Protein AF-A0A1B6H5W8-F1 (afdb_monomer_lite)

Radius of gyration: 34.25 Å; chains: 1; bounding box: 80×80×90 Å

Foldseek 3Di:
DPPVVVQPDPQADHDDPVPDDPVPDDCPPSNNVRPDDPDDDDDDDDQPPCRQVVCCVVVVDRQDDDPVCVVVVGRDDDDPDDDDDDDDDDDDDDDDDDDDDDDDDDDDDDDDDDDDDDDDDDDPDQFDFDAFDDWDADPNFIWTFTDTPPDDSVPTDTHGCVSCLVPVVRVLVVLLVVFDPVLFDPVLLVVLVVVLPDDDPCLLVVLQVVQADPVFGDQDAAPVVVLSSSSR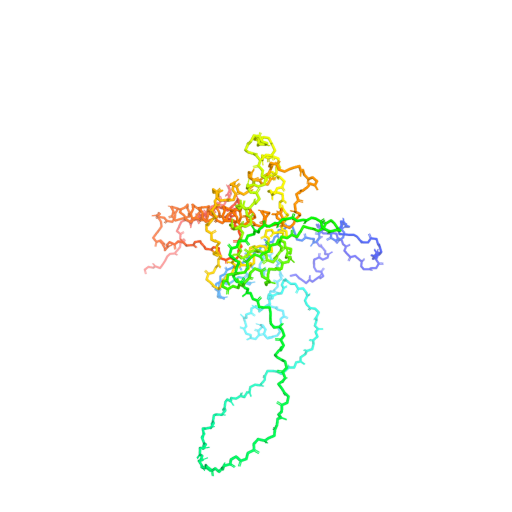SQSSDDPSPGRVVSSVSSSSSVSSNVSVVLQVVQVVQQVVVQVQLQVQCVVPPDDGDHGDDRDDSDHDDPDDDDHPDDDDDPPDDDDPDDPDDDD

Secondary structure (DSSP, 8-state):
--TTGGGG-TTS----TTT--GGG--TTSHHHHTTS-SS-----S-TTS-HHHHHHHHHS--S--SHHHHHHT-------S-PPP--------------------------------PPP--------EEEEEEEEEETTEEEEEEEETTS-GGG-EEEEGGGGGGGHHHHHHHHHHTS-GGG--HHHHHHHHHHHT---HHHHHHHHHTTEETTEE-PPPP-HHHHHHHHHHHHTS-GGGS-HHHHHHHHHHHHHHHHHHHHHHHHHHHHHHHHHHHHHHTTSSPPPP-----SSS--S-TT----SS----TT----SS-SS---

Organism: NCBI:txid320908

Structure (mmCIF, N/CA/C/O backbone):
data_AF-A0A1B6H5W8-F1
#
_entry.id   AF-A0A1B6H5W8-F1
#
loop_
_atom_site.group_PDB
_atom_site.id
_atom_site.type_symbol
_atom_site.label_atom_id
_atom_site.label_alt_id
_atom_site.label_comp_id
_atom_site.label_asym_id
_atom_site.label_entity_id
_atom_site.label_seq_id
_atom_site.pdbx_PDB_ins_code
_atom_site.Cartn_x
_atom_site.Cartn_y
_atom_site.Cartn_z
_atom_site.occupancy
_atom_site.B_iso_or_equiv
_atom_site.auth_seq_id
_atom_site.auth_comp_id
_atom_site.auth_asym_id
_atom_site.auth_atom_id
_atom_site.pdbx_PDB_model_num
ATOM 1 N N . MET A 1 1 ? -48.077 4.871 20.003 1.00 41.00 1 MET A N 1
ATOM 2 C CA . MET A 1 1 ? -48.900 5.827 19.243 1.00 41.00 1 MET A CA 1
ATOM 3 C C . MET A 1 1 ? -49.283 5.211 17.916 1.00 41.00 1 MET A C 1
ATOM 5 O O . MET A 1 1 ? -48.420 4.665 17.233 1.00 41.00 1 MET A O 1
ATOM 9 N N . THR A 1 2 ? -50.568 5.215 17.579 1.00 35.38 2 THR A N 1
ATOM 10 C CA . THR A 1 2 ? -51.014 4.790 16.241 1.00 35.38 2 THR A CA 1
ATOM 11 C C . THR A 1 2 ? -50.547 5.812 15.195 1.00 35.38 2 THR A C 1
ATOM 13 O O . THR A 1 2 ? -50.247 6.957 15.531 1.00 35.38 2 THR A O 1
ATOM 16 N N . SER A 1 3 ? -50.473 5.431 13.916 1.00 42.72 3 SER A N 1
ATOM 17 C CA . SER A 1 3 ? -50.110 6.349 12.818 1.00 42.72 3 SER A CA 1
ATOM 18 C C . SER A 1 3 ? -50.999 7.602 12.746 1.00 42.72 3 SER A C 1
ATOM 20 O O . SER A 1 3 ? -50.568 8.624 12.220 1.00 42.72 3 SER A O 1
ATOM 22 N N . LEU A 1 4 ? -52.206 7.541 13.316 1.00 45.25 4 LEU A N 1
ATOM 23 C CA . LEU A 1 4 ? -53.150 8.654 13.420 1.00 45.25 4 LEU A CA 1
ATOM 24 C C . LEU A 1 4 ? -52.756 9.687 14.491 1.00 45.25 4 LEU A C 1
ATOM 26 O O . LEU A 1 4 ? -52.976 10.876 14.287 1.00 45.25 4 LEU A O 1
ATOM 30 N N . GLU A 1 5 ? -52.125 9.277 15.595 1.00 48.47 5 GLU A N 1
ATOM 31 C CA . GLU A 1 5 ? -51.724 10.192 16.680 1.00 48.47 5 GLU A CA 1
ATOM 32 C C . GLU A 1 5 ? -50.475 11.014 16.324 1.00 48.47 5 GLU A C 1
ATOM 34 O O . GLU A 1 5 ? -50.364 12.174 16.712 1.00 48.47 5 GLU A O 1
ATOM 39 N N . LEU A 1 6 ? -49.573 10.459 15.505 1.00 51.50 6 LEU A N 1
ATOM 40 C CA . LEU A 1 6 ? -48.385 11.164 14.998 1.00 51.50 6 LEU A CA 1
ATOM 41 C C . LEU A 1 6 ? -48.722 12.291 14.005 1.00 51.50 6 LEU A C 1
ATOM 43 O O . LEU A 1 6 ? -47.889 13.157 13.760 1.00 51.50 6 LEU A O 1
ATOM 47 N N . ASN A 1 7 ? -49.922 12.293 13.418 1.00 48.78 7 ASN A N 1
ATOM 48 C CA . ASN A 1 7 ? -50.371 13.356 12.512 1.00 48.78 7 ASN A CA 1
ATOM 49 C C . ASN A 1 7 ? -50.960 14.576 13.234 1.00 48.78 7 ASN A C 1
ATOM 51 O O . ASN A 1 7 ? -51.224 15.580 12.578 1.00 48.78 7 ASN A O 1
ATOM 55 N N . ASN A 1 8 ? -51.136 14.503 14.557 1.00 52.00 8 ASN A N 1
ATOM 56 C CA . ASN A 1 8 ? -51.676 15.585 15.383 1.00 52.00 8 ASN A CA 1
ATOM 57 C C . ASN A 1 8 ? -50.637 16.210 16.333 1.00 52.00 8 ASN A C 1
ATOM 59 O O . ASN A 1 8 ? -51.000 17.021 17.183 1.00 52.00 8 ASN A O 1
ATOM 63 N N . SER A 1 9 ? -49.349 15.870 16.210 1.00 57.19 9 SER A N 1
ATOM 64 C CA . SER A 1 9 ? -48.294 16.551 16.968 1.00 57.19 9 SER A CA 1
ATOM 65 C C . SER A 1 9 ? -48.030 17.940 16.379 1.00 57.19 9 SER A C 1
ATOM 67 O O . SER A 1 9 ? -47.707 18.050 15.198 1.00 57.19 9 SER A O 1
ATOM 69 N N . SER A 1 10 ? -48.094 18.988 17.203 1.00 58.84 10 SER A N 1
ATOM 70 C CA . SER A 1 10 ? -47.895 20.394 16.807 1.00 58.84 10 SER A CA 1
ATOM 71 C C . SER A 1 10 ? -46.496 20.731 16.263 1.00 58.84 10 SER A C 1
ATOM 73 O O . SER A 1 10 ? -46.279 21.845 15.796 1.00 58.84 10 SER A O 1
ATOM 75 N N . THR A 1 11 ? -45.549 19.792 16.321 1.00 68.44 11 THR A N 1
ATOM 76 C CA . THR A 1 11 ? -44.140 19.972 15.941 1.00 68.44 11 THR A CA 1
ATOM 77 C C . THR A 1 11 ? -43.767 19.372 14.582 1.00 68.44 11 THR A C 1
ATOM 79 O O . THR A 1 11 ? -42.681 19.659 14.084 1.00 68.44 11 THR A O 1
ATOM 82 N N . LEU A 1 12 ? -44.632 18.554 13.967 1.00 73.25 12 LEU A N 1
ATOM 83 C CA . LEU A 1 12 ? -44.372 17.904 12.675 1.00 73.25 12 LEU A CA 1
ATOM 84 C C . LEU A 1 12 ? -45.241 18.508 11.569 1.00 73.25 12 LEU A C 1
ATOM 86 O O . LEU A 1 12 ? -46.409 18.823 11.792 1.00 73.25 12 LEU A O 1
ATOM 90 N N . SER A 1 13 ? -44.695 18.616 10.353 1.00 76.44 13 SER A N 1
ATOM 91 C CA . SER A 1 13 ? -45.482 19.050 9.195 1.00 76.44 13 SER A CA 1
ATOM 92 C C . SER A 1 13 ? -46.578 18.023 8.879 1.00 76.44 13 SER A C 1
ATOM 94 O O . SER A 1 13 ? -46.351 16.803 8.903 1.00 76.44 13 SER A O 1
ATOM 96 N N . LYS A 1 14 ? -47.790 18.516 8.603 1.00 74.25 14 LYS A N 1
ATOM 97 C CA . LYS A 1 14 ? -48.954 17.679 8.306 1.00 74.25 14 LYS A CA 1
ATOM 98 C C . LYS A 1 14 ? -48.824 17.121 6.890 1.00 74.25 14 LYS A C 1
ATOM 100 O O . LYS A 1 14 ? -48.798 17.871 5.922 1.00 74.25 14 LYS A O 1
ATOM 105 N N . GLN A 1 15 ? -48.777 15.799 6.771 1.00 72.00 15 GLN A N 1
ATOM 106 C CA . GLN A 1 15 ? -48.811 15.125 5.476 1.00 72.00 15 GLN A CA 1
ATOM 107 C C . GLN A 1 15 ? -50.270 14.882 5.087 1.00 72.00 15 GLN A C 1
ATOM 109 O O . GLN A 1 15 ? -50.917 13.987 5.633 1.00 72.00 15 GLN A O 1
ATOM 114 N N . ASP A 1 16 ? -50.792 15.696 4.173 1.00 78.94 16 ASP A N 1
ATOM 115 C CA . ASP A 1 16 ? -52.119 15.505 3.592 1.00 78.94 16 ASP A CA 1
ATOM 116 C C . ASP A 1 16 ? -51.987 14.939 2.174 1.00 78.94 16 ASP A C 1
ATOM 118 O O . ASP A 1 16 ? -51.465 15.590 1.269 1.00 78.94 16 ASP A O 1
ATOM 122 N N . LEU A 1 17 ? -52.439 13.697 1.990 1.00 73.75 17 LEU A N 1
ATOM 123 C CA . LEU A 1 17 ? -52.368 12.988 0.711 1.00 73.75 17 LEU A CA 1
ATOM 124 C C . LEU A 1 17 ? -53.246 13.638 -0.368 1.00 73.75 17 LEU A C 1
ATOM 126 O O . LEU A 1 17 ? -52.996 13.418 -1.549 1.00 73.75 17 LEU A O 1
ATOM 130 N N . ALA A 1 18 ? -54.250 14.434 0.014 1.00 79.88 18 ALA A N 1
ATOM 131 C CA . ALA A 1 18 ? -55.128 15.109 -0.938 1.00 79.88 18 ALA A CA 1
ATOM 132 C C . ALA A 1 18 ? -54.466 16.329 -1.605 1.00 79.88 18 ALA A C 1
ATOM 134 O O . ALA A 1 18 ? -54.846 16.698 -2.714 1.00 79.88 18 ALA A O 1
ATOM 135 N N . THR A 1 19 ? -53.478 16.950 -0.952 1.00 76.94 19 THR A N 1
ATOM 136 C CA . THR A 1 19 ? -52.819 18.183 -1.425 1.00 76.94 19 THR A CA 1
ATOM 137 C C . THR A 1 19 ? -51.373 17.965 -1.875 1.00 76.94 19 THR A C 1
ATOM 139 O O . THR A 1 19 ? -50.690 18.921 -2.239 1.00 76.94 19 THR A O 1
ATOM 142 N N . LEU A 1 20 ? -50.877 16.727 -1.822 1.00 77.12 20 LEU A N 1
ATOM 143 C CA . LEU A 1 20 ? -49.477 16.394 -2.067 1.00 77.12 20 LEU A CA 1
ATOM 144 C C . LEU A 1 20 ? -49.181 16.233 -3.568 1.00 77.12 20 LEU A C 1
ATOM 146 O O . LEU A 1 20 ? -49.657 15.297 -4.208 1.00 77.12 20 LEU A O 1
ATOM 150 N N . ASP A 1 21 ? -48.339 17.107 -4.124 1.00 80.19 21 ASP A N 1
ATOM 151 C CA . ASP A 1 21 ? -47.860 17.005 -5.509 1.00 80.19 21 ASP A CA 1
ATOM 152 C C . ASP A 1 21 ? -46.543 16.211 -5.576 1.00 80.19 21 ASP A C 1
ATOM 154 O O . ASP A 1 21 ? -45.462 16.722 -5.274 1.00 80.19 21 ASP A O 1
ATOM 158 N N . VAL A 1 22 ? -46.632 14.945 -5.995 1.00 80.12 22 VAL A N 1
ATOM 159 C CA . VAL A 1 22 ? -45.493 14.008 -6.081 1.00 80.12 22 VAL A CA 1
ATOM 160 C C . VAL A 1 22 ? -44.397 14.495 -7.033 1.00 80.12 22 VAL A C 1
ATOM 162 O O . VAL A 1 22 ? -43.229 14.173 -6.834 1.00 80.12 22 VAL A O 1
ATOM 165 N N . SER A 1 23 ? -44.739 15.310 -8.035 1.00 83.00 23 SER A N 1
ATOM 166 C CA . SER A 1 23 ? -43.775 15.791 -9.034 1.00 83.00 23 SER A CA 1
ATOM 167 C C . SER A 1 23 ? -42.818 16.867 -8.506 1.00 83.00 23 SER A C 1
ATOM 169 O O . SER A 1 23 ? -41.743 17.062 -9.070 1.00 83.00 23 SER A O 1
ATOM 171 N N . LYS A 1 24 ? -43.187 17.549 -7.413 1.00 79.94 24 LYS A N 1
ATOM 172 C CA . LYS A 1 24 ? -42.411 18.645 -6.802 1.00 79.94 24 LYS A CA 1
ATOM 173 C C . LYS A 1 24 ? -41.744 18.256 -5.485 1.00 79.94 24 LYS A C 1
ATOM 175 O O . LYS A 1 24 ? -41.053 19.073 -4.878 1.00 79.94 24 LYS A O 1
ATOM 180 N N . LEU A 1 25 ? -41.959 17.025 -5.031 1.00 80.25 25 LEU A N 1
ATOM 181 C CA . LEU A 1 25 ? -41.374 16.512 -3.803 1.00 80.25 25 LEU A CA 1
ATOM 182 C C . LEU A 1 25 ? -39.871 16.295 -3.977 1.00 80.25 25 LEU A C 1
ATOM 184 O O . LEU A 1 25 ? -39.419 15.574 -4.864 1.00 80.25 25 LEU A O 1
ATOM 188 N N . THR A 1 26 ? -39.095 16.897 -3.083 1.00 80.81 26 THR A N 1
ATOM 189 C CA . THR A 1 26 ? -37.651 16.681 -2.975 1.00 80.81 26 THR A CA 1
ATOM 190 C C . THR A 1 26 ? -37.316 16.257 -1.549 1.00 80.81 26 THR A C 1
ATOM 192 O O . THR A 1 26 ? -38.120 16.424 -0.633 1.00 80.81 26 THR A O 1
ATOM 195 N N . ALA A 1 27 ? -36.116 15.719 -1.328 1.00 79.38 27 ALA A N 1
ATOM 196 C CA . ALA A 1 27 ? -35.678 15.317 0.012 1.00 79.38 27 ALA A CA 1
ATOM 197 C C . ALA A 1 27 ? -35.673 16.481 1.028 1.00 79.38 27 ALA A C 1
ATOM 199 O O . ALA A 1 27 ? -35.730 16.243 2.230 1.00 79.38 27 ALA A O 1
ATOM 200 N N . LEU A 1 28 ? -35.629 17.728 0.545 1.00 80.94 28 LEU A N 1
ATOM 201 C CA . LEU A 1 28 ? -35.615 18.946 1.357 1.00 80.94 28 LEU A CA 1
ATOM 202 C C . LEU A 1 28 ? -37.012 19.537 1.599 1.00 80.94 28 LEU A C 1
ATOM 204 O O . LEU A 1 28 ? -37.134 20.531 2.311 1.00 80.94 28 LEU A O 1
ATOM 208 N N . SER A 1 29 ? -38.064 18.958 1.013 1.00 82.69 29 SER A N 1
ATOM 209 C CA . SER A 1 29 ? -39.437 19.420 1.217 1.00 82.69 29 SER A CA 1
ATOM 210 C C . SER A 1 29 ? -39.812 19.338 2.712 1.00 82.69 29 SER A C 1
ATOM 212 O O . SER A 1 29 ? -39.541 18.305 3.337 1.00 82.69 29 SER A O 1
ATOM 214 N N . PRO A 1 30 ? -40.433 20.378 3.308 1.00 80.44 30 PRO A N 1
ATOM 215 C CA . PRO A 1 30 ? -40.785 20.424 4.736 1.00 80.44 30 PRO A CA 1
ATOM 216 C C . PRO A 1 30 ? -41.581 19.206 5.229 1.00 80.44 30 PRO A C 1
ATOM 218 O O . PRO A 1 30 ? -41.402 18.730 6.353 1.00 80.44 30 PRO A O 1
ATOM 221 N N . GLU A 1 31 ? -42.443 18.665 4.373 1.00 79.56 31 GLU A N 1
ATOM 222 C CA . GLU A 1 31 ? -43.274 17.488 4.625 1.00 79.56 31 GLU A CA 1
ATOM 223 C C . GLU A 1 31 ? -42.446 16.202 4.759 1.00 79.56 31 GLU A C 1
ATOM 225 O O . GLU A 1 31 ? -42.881 15.259 5.420 1.00 79.56 31 GLU A O 1
ATOM 230 N N . VAL A 1 32 ? -41.260 16.156 4.145 1.00 78.81 32 VAL A N 1
ATOM 231 C CA . VAL A 1 32 ? -40.346 15.004 4.135 1.00 78.81 32 VAL A CA 1
ATOM 232 C C . VAL A 1 32 ? -39.282 15.157 5.220 1.00 78.81 32 VAL A C 1
ATOM 234 O O . VAL A 1 32 ? -39.114 14.264 6.051 1.00 78.81 32 VAL A O 1
ATOM 237 N N . ILE A 1 33 ? -38.603 16.307 5.257 1.00 82.06 33 ILE A N 1
ATOM 238 C CA . ILE A 1 33 ? -37.465 16.550 6.153 1.00 82.06 33 ILE A CA 1
ATOM 239 C C . ILE A 1 33 ? -37.875 16.593 7.631 1.00 82.06 33 ILE A C 1
ATOM 241 O O . ILE A 1 33 ? -37.122 16.144 8.488 1.00 82.06 33 ILE A O 1
ATOM 245 N N . SER A 1 34 ? -39.098 17.042 7.944 1.00 80.69 34 SER A N 1
ATOM 246 C CA . SER A 1 34 ? -39.595 17.098 9.330 1.00 80.69 34 SER A CA 1
ATOM 247 C C . SER A 1 34 ? -39.700 15.727 10.006 1.00 80.69 34 SER A C 1
ATOM 249 O O . SER A 1 34 ? -39.685 15.651 11.231 1.00 80.69 34 SER A O 1
ATOM 251 N N . ARG A 1 35 ? -39.787 14.637 9.232 1.00 74.44 35 ARG A N 1
ATOM 252 C CA . ARG A 1 35 ? -39.838 13.255 9.742 1.00 74.44 35 ARG A CA 1
ATOM 253 C C . ARG A 1 35 ? -38.541 12.485 9.516 1.00 74.44 35 ARG A C 1
ATOM 255 O O . ARG A 1 35 ? -38.485 11.288 9.801 1.00 74.44 35 ARG A O 1
ATOM 262 N N . GLN A 1 36 ? -37.510 13.147 9.001 1.00 79.38 36 GLN A N 1
ATOM 263 C CA . GLN A 1 36 ? -36.195 12.546 8.884 1.00 79.38 36 GLN A CA 1
ATOM 264 C C . GLN A 1 36 ? -35.613 12.355 10.287 1.00 79.38 36 GLN A C 1
ATOM 266 O O . GLN A 1 36 ? -35.525 13.295 11.074 1.00 79.38 36 GLN A O 1
ATOM 271 N N . ALA A 1 37 ? -35.210 11.126 10.606 1.00 73.44 37 ALA A N 1
ATOM 272 C CA . ALA A 1 37 ? -34.498 10.857 11.845 1.00 73.44 37 ALA A CA 1
ATOM 273 C C . ALA A 1 37 ? -33.142 11.579 11.811 1.00 73.44 37 ALA A C 1
ATOM 275 O O . ALA A 1 37 ? -32.306 11.295 10.954 1.00 73.44 37 ALA A O 1
ATOM 276 N N . THR A 1 38 ? -32.935 12.519 12.731 1.00 74.69 38 THR A N 1
ATOM 277 C CA . THR A 1 38 ? -31.666 13.247 12.892 1.00 74.69 38 THR A CA 1
ATOM 278 C C . THR A 1 38 ? -30.701 12.523 13.825 1.00 74.69 38 THR A C 1
ATOM 280 O O . THR A 1 38 ? -29.491 12.690 13.713 1.00 74.69 38 THR A O 1
ATOM 283 N N . ILE A 1 39 ? -31.230 11.696 14.729 1.00 74.56 39 ILE A N 1
ATOM 284 C CA . ILE A 1 39 ? -30.471 10.931 15.716 1.00 74.56 39 ILE A CA 1
ATOM 285 C C . ILE A 1 39 ? -30.937 9.479 15.653 1.00 74.56 39 ILE A C 1
ATOM 287 O O . ILE A 1 39 ? -32.130 9.193 15.758 1.00 74.56 39 ILE A O 1
ATOM 291 N N . ASN A 1 40 ? -29.984 8.562 15.504 1.00 78.88 40 ASN A N 1
ATOM 292 C CA . ASN A 1 40 ? -30.231 7.127 15.580 1.00 78.88 40 ASN A CA 1
ATOM 293 C C . ASN A 1 40 ? -29.800 6.620 16.956 1.00 78.88 40 ASN A C 1
ATOM 295 O O . ASN A 1 40 ? -28.656 6.817 17.356 1.00 78.88 40 ASN A O 1
ATOM 299 N N . ILE A 1 41 ? -30.704 5.943 17.663 1.00 73.00 41 ILE A N 1
ATOM 300 C CA . ILE A 1 41 ? -30.423 5.321 18.961 1.00 73.00 41 ILE A CA 1
ATOM 301 C C . ILE A 1 41 ? -30.466 3.804 18.778 1.00 73.00 41 ILE A C 1
ATOM 303 O O . ILE A 1 41 ? -31.474 3.257 18.329 1.00 73.00 41 ILE A O 1
ATOM 307 N N . GLY A 1 42 ? -29.369 3.126 19.118 1.00 79.94 42 GLY A N 1
ATOM 308 C CA . GLY A 1 42 ? -29.261 1.668 19.105 1.00 79.94 42 GLY A CA 1
ATOM 309 C C . GLY A 1 42 ? -29.205 1.102 20.522 1.00 79.94 42 GLY A C 1
ATOM 310 O O . GLY A 1 42 ? -28.559 1.670 21.394 1.00 79.94 42 GLY A O 1
ATOM 311 N N . THR A 1 43 ? -29.862 -0.035 20.755 1.00 79.19 43 THR A N 1
ATOM 312 C CA . THR A 1 43 ? -29.786 -0.775 22.027 1.00 79.19 43 THR A CA 1
ATOM 313 C C . THR A 1 43 ? -29.125 -2.132 21.800 1.00 79.19 43 THR A C 1
ATOM 315 O O . THR A 1 43 ? -29.604 -2.899 20.962 1.00 79.19 43 THR A O 1
ATOM 318 N N . ILE A 1 44 ? -28.089 -2.468 22.571 1.00 79.00 44 ILE A N 1
ATOM 319 C CA . ILE A 1 44 ? -27.386 -3.761 22.519 1.00 79.00 44 ILE A CA 1
ATOM 320 C C . ILE A 1 44 ? -27.507 -4.498 23.861 1.00 79.00 44 ILE A C 1
ATOM 322 O O . ILE A 1 44 ? -27.676 -3.870 24.900 1.00 79.00 44 ILE A O 1
ATOM 326 N N . GLY A 1 45 ? -27.502 -5.835 23.849 1.00 78.69 45 GLY A N 1
ATOM 327 C CA . GLY A 1 45 ? -27.563 -6.652 25.070 1.00 78.69 45 GLY A CA 1
ATOM 328 C C . GLY A 1 45 ? -28.346 -7.957 24.913 1.00 78.69 45 GLY A C 1
ATOM 329 O O . GLY A 1 45 ? -29.048 -8.168 23.919 1.00 78.69 45 GLY A O 1
ATOM 330 N N . HIS A 1 46 ? -28.269 -8.835 25.915 1.00 74.56 46 HIS A N 1
ATOM 331 C CA . HIS A 1 46 ? -28.917 -10.152 25.898 1.00 74.56 46 HIS A CA 1
ATOM 332 C C . HIS A 1 46 ? -30.456 -10.052 25.828 1.00 74.56 46 HIS A C 1
ATOM 334 O O . HIS A 1 46 ? -31.038 -9.019 26.170 1.00 74.56 46 HIS A O 1
ATOM 340 N N . VAL A 1 47 ? -31.136 -11.093 25.328 1.00 72.75 47 VAL A N 1
ATOM 341 C CA . VAL A 1 47 ? -32.572 -11.069 24.957 1.00 72.75 47 VAL A CA 1
ATOM 342 C C . VAL A 1 47 ? -33.472 -10.587 26.107 1.00 72.75 47 VAL A C 1
ATOM 344 O O . VAL A 1 47 ? -34.396 -9.817 25.857 1.00 72.75 47 VAL A O 1
ATOM 347 N N . ALA A 1 48 ? -33.132 -10.916 27.356 1.00 71.75 48 ALA A N 1
ATOM 348 C CA . ALA A 1 48 ? -33.903 -10.563 28.552 1.00 71.75 48 ALA A CA 1
ATOM 349 C C . ALA A 1 48 ? -33.733 -9.116 29.071 1.00 71.75 48 ALA A C 1
ATOM 351 O O . ALA A 1 48 ? -34.499 -8.691 29.927 1.00 71.75 48 ALA A O 1
ATOM 352 N N . HIS A 1 49 ? -32.787 -8.321 28.556 1.00 80.81 49 HIS A N 1
ATOM 353 C CA . HIS A 1 49 ? -32.448 -6.992 29.112 1.00 80.81 49 HIS A CA 1
ATOM 354 C C . HIS A 1 49 ? -33.457 -5.877 28.770 1.00 80.81 49 HIS A C 1
ATOM 356 O O . HIS A 1 49 ? -33.109 -4.702 28.746 1.00 80.81 49 HIS A O 1
ATOM 362 N N . GLY A 1 50 ? -34.698 -6.213 28.410 1.00 80.44 50 GLY A N 1
ATOM 363 C CA . GLY A 1 50 ? -35.759 -5.216 28.229 1.00 80.44 50 GLY A CA 1
ATOM 364 C C . GLY A 1 50 ? -35.548 -4.206 27.092 1.00 80.44 50 GLY A C 1
ATOM 365 O O . GLY A 1 50 ? -36.284 -3.229 27.018 1.00 80.44 50 GLY A O 1
ATOM 366 N N . LYS A 1 51 ? -34.597 -4.428 26.175 1.00 88.00 51 LYS A N 1
ATOM 367 C CA . LYS A 1 51 ? -34.283 -3.518 25.051 1.00 88.00 51 LYS A CA 1
ATOM 368 C C . LYS A 1 51 ? -35.528 -3.093 24.267 1.00 88.00 51 LYS A C 1
ATOM 370 O O . LYS A 1 51 ? -35.762 -1.909 24.062 1.00 88.00 51 LYS A O 1
ATOM 375 N N . SER A 1 52 ? -36.376 -4.053 23.900 1.00 81.69 52 SER A N 1
ATOM 376 C CA . SER A 1 52 ? -37.640 -3.789 23.198 1.00 81.69 52 SER A CA 1
ATOM 377 C C . SER A 1 52 ? -38.626 -2.962 24.031 1.00 81.69 52 SER A C 1
ATOM 379 O O . SER A 1 52 ? -39.386 -2.171 23.476 1.00 81.69 52 SER A O 1
ATOM 381 N N . THR A 1 53 ? -38.601 -3.109 25.357 1.00 82.25 53 THR A N 1
ATOM 382 C CA . THR A 1 53 ? -39.413 -2.322 26.294 1.00 82.25 53 THR A CA 1
ATOM 383 C C . THR A 1 53 ? -38.919 -0.882 26.367 1.00 82.25 53 THR A C 1
ATOM 385 O O . THR A 1 53 ? -39.729 0.036 26.287 1.00 82.25 53 THR A O 1
ATOM 388 N N . VAL A 1 54 ? -37.600 -0.678 26.430 1.00 83.00 54 VAL A N 1
ATOM 389 C CA . VAL A 1 54 ? -36.982 0.656 26.402 1.00 83.00 54 VAL A CA 1
ATOM 390 C C . VAL A 1 54 ? -37.278 1.353 25.075 1.00 83.00 54 VAL A C 1
ATOM 392 O O . VAL A 1 54 ? -37.752 2.485 25.068 1.00 83.00 54 VAL A O 1
ATOM 395 N N . VAL A 1 55 ? -37.119 0.656 23.945 1.00 82.38 55 VAL A N 1
ATOM 396 C CA . VAL A 1 55 ? -37.470 1.198 22.623 1.00 82.38 55 VAL A CA 1
ATOM 397 C C . VAL A 1 55 ? -38.954 1.566 22.558 1.00 82.38 55 VAL A C 1
ATOM 399 O O . VAL A 1 55 ? -39.287 2.633 22.044 1.00 82.38 55 VAL A O 1
ATOM 402 N N . LYS A 1 56 ? -39.853 0.744 23.114 1.00 82.88 56 LYS A N 1
ATOM 403 C CA . LYS A 1 56 ? -41.291 1.052 23.178 1.00 82.88 56 LYS A CA 1
ATOM 404 C C . LYS A 1 56 ? -41.593 2.261 24.067 1.00 82.88 56 LYS A C 1
ATOM 406 O O . LYS A 1 56 ? -42.460 3.048 23.703 1.00 82.88 56 LYS A O 1
ATOM 411 N N . ALA A 1 57 ? -40.895 2.423 25.189 1.00 81.00 57 ALA A N 1
ATOM 412 C CA . ALA A 1 57 ? -41.065 3.566 26.085 1.00 81.00 57 ALA A CA 1
ATOM 413 C C . ALA A 1 57 ? -40.586 4.879 25.443 1.00 81.00 57 ALA A C 1
ATOM 415 O O . ALA A 1 57 ? -41.266 5.893 25.554 1.00 81.00 57 ALA A O 1
ATOM 416 N N . VAL A 1 58 ? -39.460 4.844 24.723 1.00 79.56 58 VAL A N 1
ATOM 417 C CA . VAL A 1 58 ? -38.864 6.025 24.076 1.00 79.56 58 VAL A CA 1
ATOM 418 C C . VAL A 1 58 ? -39.596 6.403 22.786 1.00 79.56 58 VAL A C 1
ATOM 420 O O . VAL A 1 58 ? -39.906 7.568 22.566 1.00 79.56 58 VAL A O 1
ATOM 423 N N . SER A 1 59 ? -39.880 5.429 21.919 1.00 77.88 59 SER A N 1
ATOM 424 C CA . SER A 1 59 ? -40.481 5.691 20.600 1.00 77.88 59 SER A CA 1
ATOM 425 C C . SER A 1 59 ? -42.010 5.646 20.595 1.00 77.88 59 SER A C 1
ATOM 427 O O . SER A 1 59 ? -42.640 6.060 19.624 1.00 77.88 59 SER A O 1
ATOM 429 N N . GLY A 1 60 ? -42.633 5.069 21.627 1.00 78.75 60 GLY A N 1
ATOM 430 C CA . GLY A 1 60 ? -44.066 4.769 21.636 1.00 78.75 60 GLY A CA 1
ATOM 431 C C . GLY A 1 60 ? -44.487 3.685 20.631 1.00 78.75 60 GLY A C 1
ATOM 432 O O . GLY A 1 60 ? -45.690 3.448 20.465 1.00 78.75 60 GLY A O 1
ATOM 433 N N . VAL A 1 61 ? -43.536 3.035 19.949 1.00 77.31 61 VAL A N 1
ATOM 434 C CA . VAL A 1 61 ? -43.770 2.017 18.917 1.00 77.31 61 VAL A CA 1
ATOM 435 C C . VAL A 1 61 ? -43.343 0.647 19.438 1.00 77.31 61 VAL A C 1
ATOM 437 O O . VAL A 1 61 ? -42.229 0.455 19.917 1.00 77.31 61 VAL A O 1
ATOM 440 N N . GLN A 1 62 ? -44.234 -0.339 19.330 1.00 78.56 62 GLN A N 1
ATOM 441 C CA . GLN A 1 62 ? -43.911 -1.719 19.683 1.00 78.56 62 GLN A CA 1
ATOM 442 C C . GLN A 1 62 ? -43.027 -2.353 18.601 1.00 78.56 62 GLN A C 1
ATOM 444 O O . GLN A 1 62 ? -43.346 -2.298 17.413 1.00 78.56 62 GLN A O 1
ATOM 449 N N . THR A 1 63 ? -41.910 -2.954 19.015 1.00 76.00 63 THR A N 1
ATOM 450 C CA . THR A 1 63 ? -40.913 -3.534 18.099 1.00 76.00 63 THR A CA 1
ATOM 451 C C . THR A 1 63 ? -41.356 -4.860 17.478 1.00 76.00 63 THR A C 1
ATOM 453 O O . THR A 1 63 ? -40.912 -5.198 16.386 1.00 76.00 63 THR A O 1
ATOM 456 N N . VAL A 1 64 ? -42.252 -5.596 18.144 1.00 78.25 64 VAL A N 1
ATOM 457 C CA . VAL A 1 64 ? -42.858 -6.842 17.647 1.00 78.25 64 VAL A CA 1
ATOM 458 C C . VAL A 1 64 ? -43.910 -6.507 16.590 1.00 78.25 64 VAL A C 1
ATOM 460 O O . VAL A 1 64 ? -44.904 -5.853 16.908 1.00 78.25 64 VAL A O 1
ATOM 463 N N . ARG A 1 65 ? -43.701 -6.951 15.345 1.00 74.38 65 ARG A N 1
ATOM 464 C CA . ARG A 1 65 ? -44.614 -6.673 14.218 1.00 74.38 65 ARG A CA 1
ATOM 465 C C . ARG A 1 65 ? -45.275 -7.919 13.641 1.00 74.38 65 ARG A C 1
ATOM 467 O O . ARG A 1 65 ? -46.342 -7.804 13.044 1.00 74.38 65 ARG A O 1
ATOM 474 N N . PHE A 1 66 ? -44.668 -9.095 13.794 1.00 75.19 66 PHE A N 1
ATOM 475 C CA . PHE A 1 66 ? -45.165 -10.332 13.184 1.00 75.19 66 PHE A CA 1
ATOM 476 C C . PHE A 1 66 ? -45.766 -11.289 14.219 1.00 75.19 66 PHE A C 1
ATOM 478 O O . PHE A 1 66 ? -45.290 -11.382 15.347 1.00 75.19 66 PHE A O 1
ATOM 485 N N . LYS A 1 67 ? -46.777 -12.070 13.814 1.00 73.81 67 LYS A N 1
ATOM 486 C CA . LYS A 1 67 ? -47.419 -13.080 14.676 1.00 73.81 67 LYS A CA 1
ATOM 487 C C . LYS A 1 67 ? -46.404 -14.076 15.258 1.00 73.81 67 LYS A C 1
ATOM 489 O O . LYS A 1 67 ? -46.424 -14.346 16.450 1.00 73.81 67 LYS A O 1
ATOM 494 N N . ASN A 1 68 ? -45.448 -14.519 14.441 1.00 70.75 68 ASN A N 1
ATOM 495 C CA . ASN A 1 68 ? -44.381 -15.431 14.864 1.00 70.75 68 ASN A CA 1
ATOM 496 C C . ASN A 1 68 ? -43.415 -14.798 15.887 1.00 70.75 68 ASN A C 1
ATOM 498 O O . ASN A 1 68 ? -42.830 -15.514 16.692 1.00 70.75 68 ASN A O 1
ATOM 502 N N . GLU A 1 69 ? -43.218 -13.476 15.850 1.00 75.50 69 GLU A N 1
ATOM 503 C CA . GLU A 1 69 ? -42.420 -12.744 16.847 1.00 75.50 69 GLU A CA 1
ATOM 504 C C . GLU A 1 69 ? -43.183 -12.619 18.170 1.00 75.50 69 GLU A C 1
ATOM 506 O O . GLU A 1 69 ? -42.588 -12.754 19.238 1.00 75.50 69 GLU A O 1
ATOM 511 N N . LEU A 1 70 ? -44.504 -12.417 18.093 1.00 74.75 70 LEU A N 1
ATOM 512 C CA . LEU A 1 70 ? -45.393 -12.359 19.253 1.00 74.75 70 LEU A CA 1
ATOM 513 C C . LEU A 1 70 ? -45.468 -13.712 19.971 1.00 74.75 70 LEU A C 1
ATOM 515 O O . LEU A 1 70 ? -45.330 -13.766 21.185 1.00 74.75 70 LEU A O 1
ATOM 519 N N . GLU A 1 71 ? -45.620 -14.808 19.226 1.00 74.50 71 GLU A N 1
ATOM 520 C CA . GLU A 1 71 ? -45.665 -16.165 19.789 1.00 74.50 71 GLU A CA 1
ATOM 521 C C . GLU A 1 71 ? -44.325 -16.594 20.407 1.00 74.50 71 GLU A C 1
ATOM 523 O O . GLU A 1 71 ? -44.298 -17.373 21.356 1.00 74.50 71 GLU A O 1
ATOM 528 N N . ARG A 1 72 ? -43.204 -16.077 19.890 1.00 72.94 72 ARG A N 1
ATOM 529 C CA . ARG A 1 72 ? -41.854 -16.401 20.376 1.00 72.94 72 ARG A CA 1
ATOM 530 C C . ARG A 1 72 ? -41.297 -15.384 21.375 1.00 72.94 72 ARG A C 1
ATOM 532 O O . ARG A 1 72 ? -40.188 -15.587 21.856 1.00 72.94 72 ARG A O 1
ATOM 539 N N . ASN A 1 73 ? -42.028 -14.305 21.674 1.00 69.81 73 ASN A N 1
ATOM 540 C CA . ASN A 1 73 ? -41.598 -13.193 22.535 1.00 69.81 73 ASN A CA 1
ATOM 541 C C . ASN A 1 73 ? -40.187 -12.655 22.219 1.00 69.81 73 ASN A C 1
ATOM 543 O O . ASN A 1 73 ? -39.447 -12.238 23.110 1.00 69.81 73 ASN A O 1
ATOM 547 N N . ILE A 1 74 ? -39.813 -12.640 20.939 1.00 74.06 74 ILE A N 1
ATOM 548 C CA . ILE A 1 74 ? -38.529 -12.110 20.465 1.00 74.06 74 ILE A CA 1
ATOM 549 C C . ILE A 1 74 ? -38.742 -11.222 19.240 1.00 74.06 74 ILE A C 1
ATOM 551 O O . ILE A 1 74 ? -39.622 -11.467 18.421 1.00 74.06 74 ILE A O 1
ATOM 555 N N . THR A 1 75 ? -37.911 -10.193 19.094 1.00 70.00 75 THR A N 1
ATOM 556 C CA . THR A 1 75 ? -37.887 -9.322 17.910 1.00 70.00 75 THR A CA 1
ATOM 557 C C . THR A 1 75 ? -36.849 -9.864 16.925 1.00 70.00 75 THR A C 1
ATOM 559 O O . THR A 1 75 ? -35.693 -10.019 17.312 1.00 70.00 75 THR A O 1
ATOM 562 N N . ILE A 1 76 ? -37.234 -10.181 15.681 1.00 69.19 76 ILE A N 1
ATOM 563 C CA . ILE A 1 76 ? -36.377 -10.963 14.764 1.00 69.19 76 ILE A CA 1
ATOM 564 C C . ILE A 1 76 ? -35.839 -10.129 13.591 1.00 69.19 76 ILE A C 1
ATOM 566 O O . ILE A 1 76 ? -34.891 -10.551 12.931 1.00 69.19 76 ILE A O 1
ATOM 570 N N . LYS A 1 77 ? -36.367 -8.930 13.312 1.00 60.25 77 LYS A N 1
ATOM 571 C CA . LYS A 1 77 ? -35.985 -8.227 12.077 1.00 60.25 77 LYS A CA 1
ATOM 572 C C . LYS A 1 77 ? -34.810 -7.254 12.192 1.00 60.25 77 LYS A C 1
ATOM 574 O O . LYS A 1 77 ? -34.946 -6.153 12.716 1.00 60.25 77 LYS A O 1
ATOM 579 N N . LEU A 1 78 ? -33.712 -7.640 11.542 1.00 53.12 78 LEU A N 1
ATOM 580 C CA . LEU A 1 78 ? -32.680 -6.760 10.997 1.00 53.12 78 LEU A CA 1
ATOM 581 C C . LEU A 1 78 ? -32.761 -6.821 9.468 1.00 53.12 78 LEU A C 1
ATOM 583 O O . LEU A 1 78 ? -32.352 -7.810 8.873 1.00 53.12 78 LEU A O 1
ATOM 587 N N . ASP A 1 79 ? -33.280 -5.765 8.843 1.00 42.69 79 ASP A N 1
ATOM 588 C CA . ASP A 1 79 ? -33.058 -5.507 7.418 1.00 42.69 79 ASP A CA 1
ATOM 589 C C . ASP A 1 79 ? -32.707 -4.028 7.246 1.00 42.69 79 ASP A C 1
ATOM 591 O O . ASP A 1 79 ? -33.567 -3.147 7.230 1.00 42.69 79 ASP A O 1
ATOM 595 N N . SER A 1 80 ? -31.408 -3.759 7.133 1.00 41.84 80 SER A N 1
ATOM 596 C CA . SER A 1 80 ? -30.842 -2.482 6.705 1.00 41.84 80 SER A CA 1
ATOM 597 C C . SER A 1 80 ? -30.336 -2.611 5.266 1.00 41.84 80 SER A C 1
ATOM 599 O O . SER A 1 80 ? -29.140 -2.490 5.007 1.00 41.84 80 SER A O 1
ATOM 601 N N . ARG A 1 81 ? -31.252 -2.921 4.333 1.00 39.00 81 ARG A N 1
ATOM 602 C CA . ARG A 1 81 ? -31.199 -2.638 2.878 1.00 39.00 81 ARG A CA 1
ATOM 603 C C . ARG A 1 81 ? -32.299 -3.424 2.154 1.00 39.00 81 ARG A C 1
ATOM 605 O O . ARG A 1 81 ? -32.351 -4.644 2.231 1.00 39.00 81 ARG A O 1
ATOM 612 N N . GLY A 1 82 ? -33.169 -2.727 1.422 1.00 39.72 82 GLY A N 1
ATOM 613 C CA . GLY A 1 82 ? -34.257 -3.345 0.664 1.00 39.72 82 GLY A CA 1
ATOM 614 C C . GLY A 1 82 ? -33.753 -4.300 -0.422 1.00 39.72 82 GLY A C 1
ATOM 615 O O . GLY A 1 82 ? -33.249 -3.859 -1.452 1.00 39.72 82 GLY A O 1
ATOM 616 N N . LYS A 1 83 ? -33.953 -5.608 -0.229 1.00 32.53 83 LYS A N 1
ATOM 617 C CA . LYS A 1 83 ? -34.037 -6.567 -1.334 1.00 32.53 83 LYS A CA 1
ATOM 618 C C . LYS A 1 83 ? -35.508 -6.782 -1.679 1.00 32.53 83 LYS A C 1
ATOM 620 O O . LYS A 1 83 ? -36.316 -7.140 -0.826 1.00 32.53 83 LYS A O 1
ATOM 625 N N . ARG A 1 84 ? -35.843 -6.526 -2.947 1.00 34.09 84 ARG A N 1
ATOM 626 C CA . ARG A 1 84 ? -37.129 -6.879 -3.562 1.00 34.09 84 ARG A CA 1
ATOM 627 C C . ARG A 1 84 ? -37.364 -8.375 -3.347 1.00 34.09 84 ARG A C 1
ATOM 629 O O . ARG A 1 84 ? -36.467 -9.174 -3.600 1.00 34.09 84 ARG A O 1
ATOM 636 N N . GLN A 1 85 ? -38.548 -8.725 -2.855 1.00 30.73 85 GLN A N 1
ATOM 637 C CA . GLN A 1 85 ? -38.986 -10.111 -2.735 1.00 30.73 85 GLN A CA 1
ATOM 638 C C . GLN A 1 85 ? -39.052 -10.749 -4.128 1.00 30.73 85 GLN A C 1
ATOM 640 O O . GLN A 1 85 ? -39.743 -10.237 -5.005 1.00 30.73 85 GLN A O 1
ATOM 645 N N . SER A 1 86 ? -38.354 -11.866 -4.303 1.00 31.20 86 SER A N 1
ATOM 646 C CA . SER A 1 86 ? -38.688 -12.889 -5.289 1.00 31.20 86 SER A CA 1
ATOM 647 C C . SER A 1 86 ? -38.565 -14.240 -4.590 1.00 31.20 86 SER A C 1
ATOM 649 O O . SER A 1 86 ? -37.465 -14.696 -4.292 1.00 31.20 86 SER A O 1
ATOM 651 N N . ASP A 1 87 ? -39.737 -14.769 -4.264 1.00 29.12 87 ASP A N 1
ATOM 652 C CA . ASP A 1 87 ? -40.157 -16.166 -4.287 1.00 29.12 87 ASP A CA 1
ATOM 653 C C . ASP A 1 87 ? -39.429 -17.235 -3.459 1.00 29.12 87 ASP A C 1
ATOM 655 O O . ASP A 1 87 ? -38.220 -17.451 -3.475 1.00 29.12 87 ASP A O 1
ATOM 659 N N . ALA A 1 88 ? -40.287 -17.952 -2.740 1.00 30.23 88 ALA A N 1
ATOM 660 C CA . ALA A 1 88 ? -40.042 -19.145 -1.967 1.00 30.23 88 ALA A CA 1
ATOM 661 C C . ALA A 1 88 ? -39.658 -20.343 -2.847 1.00 30.23 88 ALA A C 1
ATOM 663 O O . ALA A 1 88 ? -40.323 -20.587 -3.848 1.00 30.23 88 ALA A O 1
ATOM 664 N N . ALA A 1 89 ? -38.697 -21.157 -2.397 1.00 30.12 89 ALA A N 1
ATOM 665 C CA . ALA A 1 89 ? -38.787 -22.620 -2.469 1.00 30.12 89 ALA A CA 1
ATOM 666 C C . ALA A 1 89 ? -37.612 -23.317 -1.756 1.00 30.12 89 ALA A C 1
ATOM 668 O O . ALA A 1 89 ? -36.449 -23.101 -2.076 1.00 30.12 89 ALA A O 1
ATOM 669 N N . ALA A 1 90 ? -37.995 -24.227 -0.857 1.00 32.59 90 ALA A N 1
ATOM 670 C CA . ALA A 1 90 ? -37.400 -25.542 -0.612 1.00 32.59 90 ALA A CA 1
ATOM 671 C C . ALA A 1 90 ? -35.969 -25.642 -0.043 1.00 32.59 90 ALA A C 1
ATOM 673 O O . ALA A 1 90 ? -34.975 -25.734 -0.759 1.00 32.59 90 ALA A O 1
ATOM 674 N N . LEU A 1 91 ? -35.920 -25.810 1.283 1.00 30.67 91 LEU A N 1
ATOM 675 C CA . LEU A 1 91 ? -34.846 -26.483 2.008 1.00 30.67 91 LEU A CA 1
ATOM 676 C C . LEU A 1 91 ? -35.364 -27.854 2.490 1.00 30.67 91 LEU A C 1
ATOM 678 O O . LEU A 1 91 ? -36.018 -27.934 3.521 1.00 30.67 91 LEU A O 1
ATOM 682 N N . GLU A 1 92 ? -35.060 -28.923 1.758 1.00 32.12 92 GLU A N 1
ATOM 683 C CA . GLU A 1 92 ? -35.000 -30.313 2.249 1.00 32.12 92 GLU A CA 1
ATOM 684 C C . GLU A 1 92 ? -33.822 -30.952 1.486 1.00 32.12 92 GLU A C 1
ATOM 686 O O . GLU A 1 92 ? -33.777 -30.908 0.264 1.00 32.12 92 GLU A O 1
ATOM 691 N N . GLY A 1 93 ? -32.724 -31.402 2.091 1.00 28.27 93 GLY A N 1
ATOM 692 C CA . GLY A 1 93 ? -32.649 -32.390 3.156 1.00 28.27 93 GLY A CA 1
ATOM 693 C C . GLY A 1 93 ? -32.515 -33.786 2.540 1.00 28.27 93 GLY A C 1
ATOM 694 O O . GLY A 1 93 ? -33.525 -34.454 2.364 1.00 28.27 93 GLY A O 1
ATOM 695 N N . ARG A 1 94 ? -31.294 -34.257 2.220 1.00 30.62 94 ARG A N 1
ATOM 696 C CA . ARG A 1 94 ? -31.002 -35.705 2.141 1.00 30.62 94 ARG A CA 1
ATOM 697 C C . ARG A 1 94 ? -29.513 -36.053 2.192 1.00 30.62 94 ARG A C 1
ATOM 699 O O . ARG A 1 94 ? -28.659 -35.420 1.586 1.00 30.62 94 ARG A O 1
ATOM 706 N N . VAL A 1 95 ? -29.277 -37.094 2.980 1.00 28.86 95 VAL A N 1
ATOM 707 C CA . VAL A 1 95 ? -28.028 -37.631 3.517 1.00 28.86 95 VAL A CA 1
ATOM 708 C C . VAL A 1 95 ? -27.339 -38.596 2.540 1.00 28.86 95 VAL A C 1
ATOM 710 O O . VAL A 1 95 ? -27.985 -39.253 1.727 1.00 28.86 95 VAL A O 1
ATOM 713 N N . MET A 1 96 ? -26.014 -38.680 2.695 1.00 27.50 96 MET A N 1
ATOM 714 C CA . MET A 1 96 ? -25.047 -39.638 2.143 1.00 27.50 96 MET A CA 1
ATOM 715 C C . MET A 1 96 ? -25.542 -41.083 1.947 1.00 27.50 96 MET A C 1
ATOM 717 O O . MET A 1 96 ? -26.187 -41.654 2.824 1.00 27.50 96 MET A O 1
ATOM 721 N N . LYS A 1 97 ? -25.019 -41.747 0.903 1.00 26.02 97 LYS A N 1
ATOM 722 C CA . LYS A 1 97 ? -24.603 -43.157 0.990 1.00 26.02 97 LYS A CA 1
ATOM 723 C C . LYS A 1 97 ? -23.369 -43.437 0.131 1.00 26.02 97 LYS A C 1
ATOM 725 O O . LYS A 1 97 ? -23.340 -43.194 -1.070 1.00 26.02 97 LYS A O 1
ATOM 730 N N . SER A 1 98 ? -22.356 -43.956 0.808 1.00 25.23 98 SER A N 1
ATOM 731 C CA . SER A 1 98 ? -21.134 -44.555 0.294 1.00 25.23 98 SER A CA 1
ATOM 732 C C . SER A 1 98 ? -21.372 -46.027 -0.054 1.00 25.23 98 SER A C 1
ATOM 734 O O . SER A 1 98 ? -22.059 -46.725 0.685 1.00 25.23 98 SER A O 1
ATOM 736 N N . THR A 1 99 ? -20.729 -46.536 -1.110 1.00 27.91 99 THR A N 1
ATOM 737 C CA . THR A 1 99 ? -20.371 -47.963 -1.204 1.00 27.91 99 THR A CA 1
ATOM 738 C C . THR A 1 99 ? -19.123 -48.165 -2.057 1.00 27.91 99 THR A C 1
ATOM 740 O O . THR A 1 99 ? -18.978 -47.624 -3.149 1.00 27.91 99 THR A O 1
ATOM 743 N N . LYS A 1 100 ? -18.210 -48.954 -1.490 1.00 25.30 100 LYS A N 1
ATOM 744 C CA . LYS A 1 100 ? -16.883 -49.355 -1.965 1.00 25.30 100 LYS A CA 1
ATOM 745 C C . LYS A 1 100 ? -16.965 -50.545 -2.941 1.00 25.30 100 LYS A C 1
ATOM 747 O O . LYS A 1 100 ? -17.714 -51.477 -2.685 1.00 25.30 100 LYS A O 1
ATOM 752 N N . ARG A 1 101 ? -15.993 -50.572 -3.868 1.00 24.41 101 ARG A N 1
ATOM 753 C CA . ARG A 1 101 ? -15.212 -51.728 -4.386 1.00 24.41 101 ARG A CA 1
ATOM 754 C C . ARG A 1 101 ? -15.897 -52.805 -5.248 1.00 24.41 101 ARG A C 1
ATOM 756 O O . ARG A 1 101 ? -16.678 -53.595 -4.737 1.00 24.41 101 ARG A O 1
ATOM 763 N N . LYS A 1 102 ? -15.302 -53.056 -6.430 1.00 25.84 102 LYS A N 1
ATOM 764 C CA . LYS A 1 102 ? -14.639 -54.347 -6.729 1.00 25.84 102 LYS A CA 1
ATOM 765 C C . LYS A 1 102 ? -13.644 -54.241 -7.896 1.00 25.84 102 LYS A C 1
ATOM 767 O O . LYS A 1 102 ? -13.955 -53.665 -8.928 1.00 25.84 102 LYS A O 1
ATOM 772 N N . ALA A 1 103 ? -12.460 -54.815 -7.697 1.00 27.41 103 ALA A N 1
ATOM 773 C CA . ALA A 1 103 ? -11.412 -55.029 -8.694 1.00 27.41 103 ALA A CA 1
ATOM 774 C C . ALA A 1 103 ? -11.551 -56.421 -9.339 1.00 27.41 103 ALA A C 1
ATOM 776 O O . ALA A 1 103 ? -12.015 -57.346 -8.665 1.00 27.41 103 ALA A O 1
ATOM 777 N N . ARG A 1 104 ? -11.085 -56.584 -10.587 1.00 26.12 104 ARG A N 1
ATOM 778 C CA . ARG A 1 104 ? -10.571 -57.852 -11.141 1.00 26.12 104 ARG A CA 1
ATOM 779 C C . ARG A 1 104 ? -9.715 -57.612 -12.399 1.00 26.12 104 ARG A C 1
ATOM 781 O O . ARG A 1 104 ? -10.045 -56.766 -13.220 1.00 26.12 104 ARG A O 1
ATOM 788 N N . SER A 1 105 ? -8.612 -58.354 -12.454 1.00 24.67 105 SER A N 1
ATOM 789 C CA . SER A 1 105 ? -7.577 -58.528 -13.491 1.00 24.67 105 SER A CA 1
ATOM 790 C C . SER A 1 105 ? -8.091 -59.389 -14.681 1.00 24.67 105 SER A C 1
ATOM 792 O O . SER A 1 105 ? -9.239 -59.817 -14.612 1.00 24.67 105 SER A O 1
ATOM 794 N N . CYS A 1 106 ? -7.421 -59.708 -15.805 1.00 22.91 106 CYS A N 1
ATOM 795 C CA . CYS A 1 106 ? -6.017 -59.820 -16.253 1.00 22.91 106 CYS A CA 1
ATOM 796 C C . CYS A 1 106 ? -5.919 -59.668 -17.804 1.00 22.91 106 CYS A C 1
ATOM 798 O O . CYS A 1 106 ? -6.884 -59.949 -18.505 1.00 22.91 106 CYS A O 1
ATOM 800 N N . GLU A 1 107 ? -4.725 -59.267 -18.267 1.00 22.06 107 GLU A N 1
ATOM 801 C CA . GLU A 1 107 ? -3.928 -59.593 -19.483 1.00 22.06 107 GLU A CA 1
ATOM 802 C C . GLU A 1 107 ? -4.537 -59.961 -20.862 1.00 22.06 107 GLU A C 1
ATOM 804 O O . GLU A 1 107 ? -5.338 -60.877 -21.011 1.00 22.06 107 GLU A O 1
ATOM 809 N N . GLY A 1 108 ? -3.981 -59.323 -21.908 1.00 24.88 108 GLY A N 1
ATOM 810 C CA . GLY A 1 108 ? -4.063 -59.715 -23.323 1.00 24.88 108 GLY A CA 1
ATOM 811 C C . GLY A 1 108 ? -3.420 -58.671 -24.258 1.00 24.88 108 GLY A C 1
ATOM 812 O O . GLY A 1 108 ? -3.614 -57.474 -24.088 1.00 24.88 108 GLY A O 1
ATOM 813 N N . SER A 1 109 ? -2.610 -59.127 -25.207 1.00 25.56 109 SER A N 1
ATOM 814 C CA . SER A 1 109 ? -1.539 -58.452 -25.962 1.00 25.56 109 SER A CA 1
ATOM 815 C C . SER A 1 109 ? -1.951 -57.525 -27.138 1.00 25.56 109 SER A C 1
ATOM 817 O O . SER A 1 109 ? -3.040 -57.616 -27.689 1.00 25.56 109 SER A O 1
ATOM 819 N N . ALA A 1 110 ? -1.008 -56.639 -27.508 1.00 26.80 110 ALA A N 1
ATOM 820 C CA . ALA A 1 110 ? -0.917 -55.637 -28.603 1.00 26.80 110 ALA A CA 1
ATOM 821 C C . ALA A 1 110 ? -1.331 -56.126 -30.034 1.00 26.80 110 ALA A C 1
ATOM 823 O O . ALA A 1 110 ? -1.369 -57.340 -30.211 1.00 26.80 110 ALA A O 1
ATOM 824 N N . PRO A 1 111 ? -1.534 -55.268 -31.090 1.00 30.42 111 PRO A N 1
ATOM 825 C CA . PRO A 1 111 ? -0.839 -53.991 -31.341 1.00 30.42 111 PRO A CA 1
ATOM 826 C C . PRO A 1 111 ? -1.591 -52.788 -31.985 1.00 30.42 111 PRO A C 1
ATOM 828 O O . PRO A 1 111 ? -2.467 -52.893 -32.835 1.00 30.42 111 PRO A O 1
ATOM 831 N N . LYS A 1 112 ? -1.105 -51.602 -31.582 1.00 29.00 112 LYS A N 1
ATOM 832 C CA . LYS A 1 112 ? -0.983 -50.278 -32.242 1.00 29.00 112 LYS A CA 1
ATOM 833 C C . LYS A 1 112 ? -1.792 -49.980 -33.529 1.00 29.00 112 LYS A C 1
ATOM 835 O O . LYS A 1 112 ? -1.408 -50.384 -34.622 1.00 29.00 112 LYS A O 1
ATOM 840 N N . LYS A 1 113 ? -2.713 -49.007 -33.428 1.00 28.92 113 LYS A N 1
ATOM 841 C CA . LYS A 1 113 ? -2.963 -47.987 -34.471 1.00 28.92 113 LYS A CA 1
ATOM 842 C C . LYS A 1 113 ? -2.999 -46.585 -33.850 1.00 28.92 113 LYS A C 1
ATOM 844 O O . LYS A 1 113 ? -3.629 -46.359 -32.821 1.00 28.92 113 LYS A O 1
ATOM 849 N N . LYS A 1 114 ? -2.246 -45.678 -34.478 1.00 37.22 114 LYS A N 1
ATOM 850 C CA . LYS A 1 114 ? -1.992 -44.279 -34.103 1.00 37.22 114 LYS A CA 1
ATOM 851 C C . LYS A 1 114 ? -3.305 -43.530 -33.820 1.00 37.22 114 LYS A C 1
ATOM 853 O O . LYS A 1 114 ? -4.127 -43.398 -34.721 1.00 37.22 114 LYS A O 1
ATOM 858 N N . ARG A 1 115 ? -3.481 -43.002 -32.603 1.00 29.61 115 ARG A N 1
ATOM 859 C CA . ARG A 1 115 ? -4.468 -41.947 -32.317 1.00 29.61 115 ARG A CA 1
ATOM 860 C C . ARG A 1 115 ? -3.720 -40.633 -32.154 1.00 29.61 115 ARG A C 1
ATOM 862 O O . ARG A 1 115 ? -2.758 -40.559 -31.395 1.00 29.61 115 ARG A O 1
ATOM 869 N N . ALA A 1 116 ? -4.159 -39.648 -32.930 1.00 37.50 116 ALA A N 1
ATOM 870 C CA . ALA A 1 116 ? -3.696 -38.275 -32.896 1.00 37.50 116 ALA A CA 1
ATOM 871 C C . ALA A 1 116 ? -3.653 -37.760 -31.452 1.00 37.50 116 ALA A C 1
ATOM 873 O O . ALA A 1 116 ? -4.616 -37.909 -30.694 1.00 37.50 116 ALA A O 1
ATOM 874 N N . ARG A 1 117 ? -2.506 -37.191 -31.079 1.00 36.03 117 ARG A N 1
ATOM 875 C CA . ARG A 1 117 ? -2.313 -36.485 -29.818 1.00 36.03 117 ARG A CA 1
ATOM 876 C C . ARG A 1 117 ? -3.237 -35.268 -29.860 1.00 36.03 117 ARG A C 1
ATOM 878 O O . ARG A 1 117 ? -3.045 -34.396 -30.696 1.00 36.03 117 ARG A O 1
ATOM 885 N N . LYS A 1 118 ? -4.264 -35.257 -29.007 1.00 37.72 118 LYS A N 1
ATOM 886 C CA . LYS A 1 118 ? -4.989 -34.029 -28.675 1.00 37.72 118 LYS A CA 1
ATOM 887 C C . LYS A 1 118 ? -3.960 -33.052 -28.114 1.00 37.72 118 LYS A C 1
ATOM 889 O O . LYS A 1 118 ? -3.243 -33.414 -27.178 1.00 37.72 118 LYS A O 1
ATOM 894 N N . GLU A 1 119 ? -3.859 -31.880 -28.724 1.00 40.16 119 GLU A N 1
ATOM 895 C CA . GLU A 1 119 ? -3.138 -30.754 -28.142 1.00 40.16 119 GLU A CA 1
ATOM 896 C C . GLU A 1 119 ? -3.708 -30.496 -26.742 1.00 40.16 119 GLU A C 1
ATOM 898 O O . GLU A 1 119 ? -4.935 -30.496 -26.580 1.00 40.16 119 GLU A O 1
ATOM 903 N N . PRO A 1 120 ? -2.863 -30.372 -25.709 1.00 39.88 120 PRO A N 1
ATOM 904 C CA . PRO A 1 120 ? -3.335 -29.863 -24.438 1.00 39.88 120 PRO A CA 1
ATOM 905 C C . PRO A 1 120 ? -3.699 -28.389 -24.640 1.00 39.88 120 PRO A C 1
ATOM 907 O O . PRO A 1 120 ? -2.955 -27.657 -25.293 1.00 39.88 120 PRO A O 1
ATOM 910 N N . GLU A 1 121 ? -4.849 -27.979 -24.104 1.00 43.84 121 GLU A N 1
ATOM 911 C CA . GLU A 1 121 ? -5.224 -26.570 -23.967 1.00 43.84 121 GLU A CA 1
ATOM 912 C C . GLU A 1 121 ? -4.017 -25.776 -23.458 1.00 43.84 121 GLU A C 1
ATOM 914 O O . GLU A 1 121 ? -3.378 -26.170 -22.477 1.00 43.84 121 GLU A O 1
ATOM 919 N N . ALA A 1 122 ? -3.680 -24.701 -24.170 1.00 41.91 122 ALA A N 1
ATOM 920 C CA . ALA A 1 122 ? -2.561 -23.828 -23.865 1.00 41.91 122 ALA A CA 1
ATOM 921 C C . ALA A 1 122 ? -2.794 -23.135 -22.513 1.00 41.91 122 ALA A C 1
ATOM 923 O O . ALA A 1 122 ? -3.362 -22.050 -22.442 1.00 41.91 122 ALA A O 1
ATOM 924 N N . GLY A 1 123 ? -2.385 -23.789 -21.426 1.00 44.44 123 GLY A N 1
ATOM 925 C CA . GLY A 1 123 ? -2.118 -23.109 -20.166 1.00 44.44 123 GLY A CA 1
ATOM 926 C C . GLY A 1 123 ? -0.931 -22.167 -20.351 1.00 44.44 123 GLY A C 1
ATOM 927 O O . GLY A 1 123 ? 0.006 -22.508 -21.076 1.00 44.44 123 GLY A O 1
ATOM 928 N N . GLU A 1 124 ? -0.974 -20.995 -19.718 1.00 53.72 124 GLU A N 1
ATOM 929 C CA . GLU A 1 124 ? 0.147 -20.051 -19.665 1.00 53.72 124 GLU A CA 1
ATOM 930 C C . GLU A 1 124 ? 1.405 -20.772 -19.163 1.00 53.72 124 GLU A C 1
ATOM 932 O O . GLU A 1 124 ? 1.518 -21.145 -17.994 1.00 53.72 124 GLU A O 1
ATOM 937 N N . GLN A 1 125 ? 2.344 -21.029 -20.071 1.00 64.00 125 GLN A N 1
ATOM 938 C CA . GLN A 1 125 ? 3.630 -21.619 -19.729 1.00 64.00 125 GLN A CA 1
ATOM 939 C C . GLN A 1 125 ? 4.554 -20.491 -19.280 1.00 64.00 125 GLN A C 1
ATOM 941 O O . GLN A 1 125 ? 4.958 -19.653 -20.081 1.00 64.00 125 GLN A O 1
ATOM 946 N N . VAL A 1 126 ? 4.861 -20.462 -17.984 1.00 71.88 126 VAL A N 1
ATOM 947 C CA . VAL A 1 126 ? 5.829 -19.527 -17.409 1.00 71.88 126 VAL A CA 1
ATOM 948 C C . VAL A 1 126 ? 7.223 -20.128 -17.560 1.00 71.88 126 VAL A C 1
ATOM 950 O O . VAL A 1 126 ? 7.477 -21.238 -17.090 1.00 71.88 126 VAL A O 1
ATOM 953 N N . TYR A 1 127 ? 8.119 -19.393 -18.212 1.00 81.00 127 TYR A N 1
ATOM 954 C CA . TYR A 1 127 ? 9.507 -19.786 -18.443 1.00 81.00 127 TYR A CA 1
ATOM 955 C C . TYR A 1 127 ? 10.458 -18.886 -17.650 1.00 81.00 127 TYR A C 1
ATOM 957 O O . TYR A 1 127 ? 10.193 -17.699 -17.463 1.00 81.00 127 TYR A O 1
ATOM 965 N N . GLU A 1 128 ? 11.572 -19.446 -17.173 1.00 81.69 128 GLU A N 1
ATOM 966 C CA . GLU A 1 128 ? 12.573 -18.686 -16.422 1.00 81.69 128 GLU A CA 1
ATOM 967 C C . GLU A 1 128 ? 13.476 -17.892 -17.380 1.00 81.69 128 GLU A C 1
ATOM 969 O O . GLU A 1 128 ? 14.043 -18.433 -18.336 1.00 81.69 128 GLU A O 1
ATOM 974 N N . VAL A 1 129 ? 13.609 -16.594 -17.113 1.00 85.44 129 VAL A N 1
ATOM 975 C CA . VAL A 1 129 ? 14.468 -15.685 -17.877 1.00 85.44 129 VAL A CA 1
ATOM 976 C C . VAL A 1 129 ? 15.872 -15.687 -17.291 1.00 85.44 129 VAL A C 1
ATOM 978 O O . VAL A 1 129 ? 16.051 -15.488 -16.092 1.00 85.44 129 VAL A O 1
ATOM 981 N N . GLU A 1 130 ? 16.872 -15.855 -18.150 1.00 85.12 130 GLU A N 1
ATOM 982 C CA . GLU A 1 130 ? 18.283 -15.734 -17.790 1.00 85.12 130 GLU A CA 1
ATOM 983 C C . GLU A 1 130 ? 18.704 -14.258 -17.826 1.00 85.12 130 GLU A C 1
ATOM 985 O O . GLU A 1 130 ? 19.067 -13.676 -16.804 1.00 85.12 130 GLU A O 1
ATOM 990 N N . HIS A 1 131 ? 18.568 -13.611 -18.990 1.00 83.62 131 HIS A N 1
ATOM 991 C CA . HIS A 1 131 ? 18.984 -12.225 -19.206 1.00 83.62 131 HIS A CA 1
ATOM 992 C C . HIS A 1 131 ? 18.067 -11.488 -20.188 1.00 83.62 131 HIS A C 1
ATOM 994 O O . HIS A 1 131 ? 17.525 -12.082 -21.119 1.00 83.62 131 HIS A O 1
ATOM 1000 N N . VAL A 1 132 ? 17.946 -10.170 -20.009 1.00 91.31 132 VAL A N 1
ATOM 1001 C CA . VAL A 1 132 ? 17.415 -9.265 -21.037 1.00 91.31 132 VAL A CA 1
ATOM 1002 C C . VAL A 1 132 ? 18.603 -8.756 -21.846 1.00 91.31 132 VAL A C 1
ATOM 1004 O O . VAL A 1 132 ? 19.530 -8.182 -21.276 1.00 91.31 132 VAL A O 1
ATOM 1007 N N . LEU A 1 133 ? 18.607 -9.036 -23.148 1.00 88.12 133 LEU A N 1
ATOM 1008 C CA . LEU A 1 133 ? 19.753 -8.781 -24.023 1.00 88.12 133 LEU A CA 1
ATOM 1009 C C . LEU A 1 133 ? 19.641 -7.467 -24.791 1.00 88.12 133 LEU A C 1
ATOM 1011 O O . LEU A 1 133 ? 20.660 -6.835 -25.052 1.00 88.12 133 LEU A O 1
ATOM 1015 N N . ASP A 1 134 ? 18.427 -7.085 -25.183 1.00 89.56 134 ASP A N 1
ATOM 1016 C CA . ASP A 1 134 ? 18.204 -5.936 -26.058 1.00 89.56 134 ASP A CA 1
ATOM 1017 C C . ASP A 1 134 ? 16.822 -5.312 -25.823 1.00 89.56 134 ASP A C 1
ATOM 1019 O O . ASP A 1 134 ? 15.925 -5.941 -25.253 1.00 89.56 134 ASP A O 1
ATOM 1023 N N . HIS A 1 135 ? 16.645 -4.074 -26.279 1.00 92.81 135 HIS A N 1
ATOM 1024 C CA . HIS A 1 135 ? 15.398 -3.319 -26.211 1.00 92.81 135 HIS A CA 1
ATOM 1025 C C . HIS A 1 135 ? 15.135 -2.607 -27.533 1.00 92.81 135 HIS A C 1
ATOM 1027 O O . HIS A 1 135 ? 16.011 -1.971 -28.113 1.00 92.81 135 HIS A O 1
ATOM 1033 N N . LYS A 1 136 ? 13.889 -2.689 -27.996 1.00 91.25 136 LYS A N 1
ATOM 1034 C CA . LYS A 1 136 ? 13.413 -1.926 -29.147 1.00 91.25 136 LYS A CA 1
ATOM 1035 C C . LYS A 1 136 ? 12.020 -1.384 -28.887 1.00 91.25 136 LYS A C 1
ATOM 1037 O O . LYS A 1 136 ? 11.267 -1.912 -28.070 1.00 91.25 136 LYS A O 1
ATOM 1042 N N . VAL A 1 137 ? 11.666 -0.348 -29.636 1.00 91.31 137 VAL A N 1
ATOM 1043 C CA . VAL A 1 137 ? 10.308 0.190 -29.667 1.00 91.31 137 VAL A CA 1
ATOM 1044 C C . VAL A 1 137 ? 9.717 -0.102 -31.041 1.00 91.31 137 VAL A C 1
ATOM 1046 O O . VAL A 1 137 ? 10.218 0.413 -32.039 1.00 91.31 137 VAL A O 1
ATOM 1049 N N . ASP A 1 138 ? 8.671 -0.926 -31.101 1.00 89.38 138 ASP A N 1
ATOM 1050 C CA . ASP A 1 138 ? 7.909 -1.189 -32.329 1.00 89.38 138 ASP A CA 1
ATOM 1051 C C . ASP A 1 138 ? 6.478 -0.686 -32.153 1.00 89.38 138 ASP A C 1
ATOM 1053 O O . ASP A 1 138 ? 5.840 -0.970 -31.149 1.00 89.38 138 ASP A O 1
ATOM 1057 N N . LYS A 1 139 ? 5.969 0.114 -33.095 1.00 86.62 139 LYS A N 1
ATOM 1058 C CA . LYS A 1 139 ? 4.602 0.683 -33.046 1.00 86.62 139 LYS A CA 1
ATOM 1059 C C . LYS A 1 139 ? 4.205 1.335 -31.701 1.00 86.62 139 LYS A C 1
ATOM 1061 O O . LYS A 1 139 ? 3.028 1.342 -31.354 1.00 86.62 139 LYS A O 1
ATOM 1066 N N . LYS A 1 140 ? 5.163 1.968 -31.005 1.00 85.31 140 LYS A N 1
ATOM 1067 C CA . LYS A 1 140 ? 5.032 2.569 -29.652 1.00 85.31 140 LYS A CA 1
ATOM 1068 C C . LYS A 1 140 ? 4.946 1.566 -28.492 1.00 85.31 140 LYS A C 1
ATOM 1070 O O . LYS A 1 140 ? 4.673 1.970 -27.367 1.00 85.31 140 LYS A O 1
ATOM 1075 N N . GLU A 1 141 ? 5.212 0.294 -28.742 1.00 88.44 141 GLU A N 1
ATOM 1076 C CA . GLU A 1 141 ? 5.316 -0.742 -27.720 1.00 88.44 141 GLU A CA 1
ATOM 1077 C C . GLU A 1 141 ? 6.785 -1.048 -27.430 1.00 88.44 141 GLU A C 1
ATOM 1079 O O . GLU A 1 141 ? 7.609 -1.163 -28.341 1.00 88.44 141 GLU A O 1
ATOM 1084 N N . HIS A 1 142 ? 7.118 -1.165 -26.146 1.00 91.44 142 HIS A N 1
ATOM 1085 C CA . HIS A 1 142 ? 8.451 -1.541 -25.694 1.00 91.44 142 HIS A CA 1
ATOM 1086 C C . HIS A 1 142 ? 8.573 -3.064 -25.697 1.00 91.44 142 HIS A C 1
ATOM 1088 O O . HIS A 1 142 ? 7.816 -3.757 -25.015 1.00 91.44 142 HIS A O 1
ATOM 1094 N N . LEU A 1 143 ? 9.540 -3.573 -26.456 1.00 92.31 143 LEU A N 1
ATOM 1095 C CA . LEU A 1 143 ? 9.849 -4.993 -26.547 1.00 92.31 143 LEU A CA 1
ATOM 1096 C C . LEU A 1 143 ? 11.274 -5.239 -26.065 1.00 92.31 143 LEU A C 1
ATOM 1098 O O . LEU A 1 143 ? 12.196 -4.488 -26.392 1.00 92.31 143 LEU A O 1
ATOM 1102 N N . TYR A 1 144 ? 11.447 -6.328 -25.329 1.00 92.44 144 TYR A N 1
ATOM 1103 C CA . TYR A 1 144 ? 12.706 -6.749 -24.736 1.00 92.44 144 TYR A CA 1
ATOM 1104 C C . TYR A 1 144 ? 13.096 -8.112 -25.296 1.00 92.44 144 TYR A C 1
ATOM 1106 O O . TYR A 1 144 ? 12.278 -9.028 -25.327 1.00 92.44 144 TYR A O 1
ATOM 1114 N N . LEU A 1 145 ? 14.335 -8.255 -25.763 1.00 92.62 145 LEU A N 1
ATOM 1115 C CA . LEU A 1 145 ? 14.847 -9.537 -26.233 1.00 92.62 145 LEU A CA 1
ATOM 1116 C C . LEU A 1 145 ? 15.256 -10.381 -25.028 1.00 92.62 145 LEU A C 1
ATOM 1118 O O . LEU A 1 145 ? 16.199 -10.044 -24.309 1.00 92.62 145 LEU A O 1
ATOM 1122 N N . VAL A 1 146 ? 14.547 -11.483 -24.821 1.00 92.62 146 VAL A N 1
ATOM 1123 C CA . VAL A 1 146 ? 14.706 -12.352 -23.659 1.00 92.62 146 VAL A CA 1
ATOM 1124 C C . VAL A 1 146 ? 15.589 -13.543 -24.015 1.00 92.62 146 VAL A C 1
ATOM 1126 O O . VAL A 1 146 ? 15.307 -14.279 -24.961 1.00 92.62 146 VAL A O 1
ATOM 1129 N N . LYS A 1 147 ? 16.647 -13.758 -23.227 1.00 91.00 147 LYS A N 1
ATOM 1130 C CA . LYS A 1 147 ? 17.392 -15.018 -23.194 1.00 91.00 147 LYS A CA 1
ATOM 1131 C C . LYS A 1 147 ? 16.746 -15.942 -22.170 1.00 91.00 147 LYS A C 1
ATOM 1133 O O . LYS A 1 147 ? 16.807 -15.678 -20.970 1.00 91.00 147 LYS A O 1
ATOM 1138 N N . TRP A 1 148 ? 16.151 -17.028 -22.648 1.00 89.00 148 TRP A N 1
ATOM 1139 C CA . TRP A 1 148 ? 15.537 -18.052 -21.803 1.00 89.00 148 TRP A CA 1
ATOM 1140 C C . TRP A 1 148 ? 16.597 -18.960 -21.179 1.00 89.00 148 TRP A C 1
ATOM 1142 O O . TRP A 1 148 ? 17.554 -19.361 -21.852 1.00 89.00 148 TRP A O 1
ATOM 1152 N N . LYS A 1 149 ? 16.426 -19.292 -19.898 1.00 85.19 149 LYS A N 1
ATOM 1153 C CA . LYS A 1 149 ? 17.354 -20.148 -19.152 1.00 85.19 149 LYS A CA 1
ATOM 1154 C C . LYS A 1 149 ? 17.325 -21.579 -19.685 1.00 85.19 149 LYS A C 1
ATOM 1156 O O . LYS A 1 149 ? 16.252 -22.112 -19.935 1.00 85.19 149 LYS A O 1
ATOM 1161 N N . ASP A 1 150 ? 18.496 -22.189 -19.858 1.00 87.44 150 ASP A N 1
ATOM 1162 C CA . ASP A 1 150 ? 18.680 -23.549 -20.401 1.00 87.44 150 ASP A CA 1
ATOM 1163 C C . ASP A 1 150 ? 18.256 -23.742 -21.876 1.00 87.44 150 ASP A C 1
ATOM 1165 O O . ASP A 1 150 ? 18.265 -24.863 -22.386 1.00 87.44 150 ASP A O 1
ATOM 1169 N N . TRP A 1 151 ? 17.957 -22.656 -22.601 1.00 85.38 151 TRP A N 1
ATOM 1170 C CA . TRP A 1 151 ? 17.680 -22.673 -24.044 1.00 85.38 151 TRP A CA 1
ATOM 1171 C C . TRP A 1 151 ? 18.816 -22.043 -24.859 1.00 85.38 151 TRP A C 1
ATOM 1173 O O . TRP A 1 151 ? 19.598 -21.232 -24.353 1.00 85.38 151 TRP A O 1
ATOM 1183 N N . SER A 1 152 ? 18.917 -22.410 -26.141 1.00 83.31 152 SER A N 1
ATOM 1184 C CA . SER A 1 152 ? 19.886 -21.804 -27.063 1.00 83.31 152 SER A CA 1
ATOM 1185 C C . SER A 1 152 ? 19.500 -20.364 -27.420 1.00 83.31 152 SER A C 1
ATOM 1187 O O . SER A 1 152 ? 18.336 -19.978 -27.323 1.00 83.31 152 SER A O 1
ATOM 1189 N N . HIS A 1 153 ? 20.472 -19.573 -27.888 1.00 80.12 153 HIS A N 1
ATOM 1190 C CA . HIS A 1 153 ? 20.230 -18.200 -28.357 1.00 80.12 153 HIS A CA 1
ATOM 1191 C C . HIS A 1 153 ? 19.230 -18.121 -29.524 1.00 80.12 153 HIS A C 1
ATOM 1193 O O . HIS A 1 153 ? 18.571 -17.098 -29.690 1.00 80.12 153 HIS A O 1
ATOM 1199 N N . ASP A 1 154 ? 19.067 -19.201 -30.291 1.00 85.19 154 ASP A N 1
ATOM 1200 C CA . ASP A 1 154 ? 18.090 -19.277 -31.387 1.00 85.19 154 ASP A CA 1
ATOM 1201 C C . ASP A 1 154 ? 16.639 -19.270 -30.886 1.00 85.19 154 ASP A C 1
ATOM 1203 O O . ASP A 1 154 ? 15.719 -18.987 -31.647 1.00 85.19 154 ASP A O 1
ATOM 1207 N N . SER A 1 155 ? 16.431 -19.586 -29.603 1.00 86.69 155 SER A N 1
ATOM 1208 C CA . SER A 1 155 ? 15.113 -19.594 -28.961 1.00 86.69 155 SER A CA 1
ATOM 1209 C C . SER A 1 155 ? 14.745 -18.240 -28.349 1.00 86.69 155 SER A C 1
ATOM 1211 O O . SER A 1 155 ? 13.693 -18.126 -27.729 1.00 86.69 155 SER A O 1
ATOM 1213 N N . ASN A 1 156 ? 15.600 -17.220 -28.473 1.00 90.12 156 ASN A N 1
ATOM 1214 C CA . ASN A 1 156 ? 15.336 -15.899 -27.910 1.00 90.12 156 ASN A CA 1
ATOM 1215 C C . ASN A 1 156 ? 14.118 -15.255 -28.580 1.00 90.12 156 ASN A C 1
ATOM 12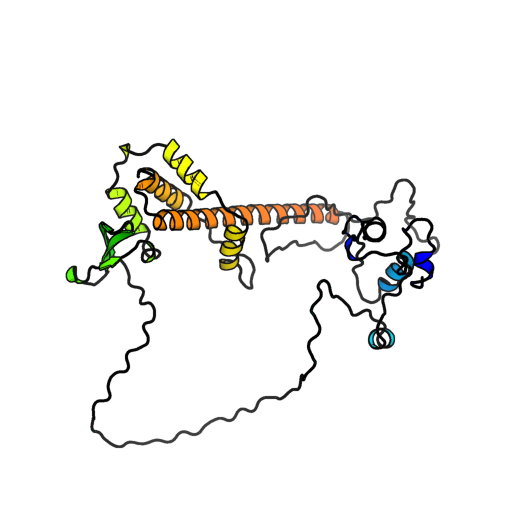17 O O . ASN A 1 156 ? 14.014 -15.216 -29.808 1.00 90.12 156 ASN A O 1
ATOM 1221 N N . THR A 1 157 ? 13.225 -14.691 -27.773 1.00 91.69 157 THR A N 1
ATOM 1222 C CA . THR A 1 157 ? 12.001 -14.039 -28.252 1.00 91.69 157 THR A CA 1
ATOM 1223 C C . THR A 1 157 ? 11.914 -12.599 -27.763 1.00 91.69 157 THR A C 1
ATOM 1225 O O . THR A 1 157 ? 12.535 -12.213 -26.771 1.00 91.69 157 THR A O 1
ATOM 1228 N N . TRP A 1 158 ? 11.182 -11.775 -28.514 1.00 91.69 158 TRP A N 1
ATOM 1229 C CA . TRP A 1 158 ? 10.881 -10.396 -28.138 1.00 91.69 158 TRP A CA 1
ATOM 1230 C C . TRP A 1 158 ? 9.597 -10.376 -27.316 1.00 91.69 158 TRP A C 1
ATOM 1232 O O . TRP A 1 158 ? 8.532 -10.660 -27.857 1.00 91.69 158 TRP A O 1
ATOM 1242 N N . GLU A 1 159 ? 9.701 -10.004 -26.045 1.00 90.56 159 GLU A N 1
ATOM 1243 C CA . GLU A 1 159 ? 8.586 -9.998 -25.100 1.00 90.56 159 GLU A CA 1
ATOM 1244 C C . GLU A 1 159 ? 8.288 -8.576 -24.599 1.00 90.56 159 GLU A C 1
ATOM 1246 O O . GLU A 1 159 ? 9.213 -7.783 -24.391 1.00 90.56 159 GLU A O 1
ATOM 1251 N N . PRO A 1 160 ? 7.015 -8.221 -24.371 1.00 89.69 160 PRO A N 1
ATOM 1252 C CA . PRO A 1 160 ? 6.664 -6.997 -23.665 1.00 89.69 160 PRO A CA 1
ATOM 1253 C C . PRO A 1 160 ? 7.081 -7.083 -22.190 1.00 89.69 160 PRO A C 1
ATOM 1255 O O . PRO A 1 160 ? 7.105 -8.154 -21.583 1.00 89.69 160 PRO A O 1
ATOM 1258 N N . SER A 1 161 ? 7.321 -5.935 -21.561 1.00 86.75 161 SER A N 1
ATOM 1259 C CA . SER A 1 161 ? 7.645 -5.840 -20.125 1.00 86.75 161 SER A CA 1
ATOM 1260 C C . SER A 1 161 ? 6.581 -6.439 -19.199 1.00 86.75 161 SER A C 1
ATOM 1262 O O . SER A 1 161 ? 6.921 -6.904 -18.113 1.00 86.75 161 SER A O 1
ATOM 1264 N N . ALA A 1 162 ? 5.317 -6.501 -19.631 1.00 86.88 162 ALA A N 1
ATOM 1265 C CA . ALA A 1 162 ? 4.241 -7.167 -18.895 1.00 86.88 162 ALA A CA 1
ATOM 1266 C C . ALA A 1 162 ? 4.487 -8.676 -18.687 1.00 86.88 162 ALA A C 1
ATOM 1268 O O . ALA A 1 162 ? 4.035 -9.232 -17.692 1.00 86.88 162 ALA A O 1
ATOM 1269 N N . HIS A 1 163 ? 5.234 -9.342 -19.578 1.00 87.25 163 HIS A N 1
ATOM 1270 C CA . HIS A 1 163 ? 5.592 -10.760 -19.424 1.00 87.25 163 HIS A CA 1
ATOM 1271 C C . HIS A 1 163 ? 6.794 -10.971 -18.484 1.00 87.25 163 HIS A C 1
ATOM 1273 O O . HIS A 1 163 ? 7.095 -12.100 -18.105 1.00 87.25 163 HIS A O 1
ATOM 1279 N N . LEU A 1 164 ? 7.479 -9.892 -18.080 1.00 85.56 164 LEU A N 1
ATOM 1280 C CA . LEU A 1 164 ? 8.715 -9.932 -17.291 1.00 85.56 164 LEU A CA 1
ATOM 1281 C C . LEU A 1 164 ? 8.494 -9.671 -15.790 1.00 85.56 164 LEU A C 1
ATOM 1283 O O . LEU A 1 164 ? 9.467 -9.479 -15.058 1.00 85.56 164 LEU A O 1
ATOM 1287 N N . GLU A 1 165 ? 7.244 -9.683 -15.301 1.00 82.19 165 GLU A N 1
ATOM 1288 C CA . GLU A 1 165 ? 6.926 -9.465 -13.875 1.00 82.19 165 GLU A CA 1
ATOM 1289 C C . GLU A 1 165 ? 7.676 -10.447 -12.946 1.00 82.19 165 GLU A C 1
ATOM 1291 O O . GLU A 1 165 ? 8.040 -10.089 -11.826 1.00 82.19 165 GLU A O 1
ATOM 1296 N N . GLY A 1 166 ? 7.982 -11.662 -13.420 1.00 82.31 166 GLY A N 1
ATOM 1297 C CA . GLY A 1 166 ? 8.747 -12.667 -12.670 1.00 82.31 166 GLY A CA 1
ATOM 1298 C C . GLY A 1 166 ? 10.267 -12.450 -12.631 1.00 82.31 166 GLY A C 1
ATOM 1299 O O . GLY A 1 166 ? 10.944 -13.067 -11.813 1.00 82.31 166 GLY A O 1
ATOM 1300 N N . CYS A 1 167 ? 10.824 -11.580 -13.480 1.00 87.69 167 CYS A N 1
ATOM 1301 C CA . CYS A 1 167 ? 12.272 -11.389 -13.640 1.00 87.69 167 CYS A CA 1
ATOM 1302 C C . CYS A 1 167 ? 12.675 -9.905 -13.683 1.00 87.69 167 CYS A C 1
ATOM 1304 O O . CYS A 1 167 ? 13.587 -9.500 -14.410 1.00 87.69 167 CYS A O 1
ATOM 1306 N N . LEU A 1 168 ? 12.000 -9.079 -12.878 1.00 89.50 168 LEU A N 1
ATOM 1307 C CA . LEU A 1 168 ? 12.213 -7.629 -12.837 1.00 89.50 168 LEU A CA 1
ATOM 1308 C C . LEU A 1 168 ? 13.668 -7.235 -12.559 1.00 89.50 168 LEU A C 1
ATOM 1310 O O . LEU A 1 168 ? 14.122 -6.206 -13.046 1.00 89.50 168 LEU A O 1
ATOM 1314 N N . ASP A 1 169 ? 14.421 -8.031 -11.804 1.00 90.12 169 ASP A N 1
ATOM 1315 C CA . ASP A 1 169 ? 15.812 -7.697 -11.479 1.00 90.12 169 ASP A CA 1
ATOM 1316 C C . ASP A 1 169 ? 16.716 -7.721 -12.716 1.00 90.12 169 ASP A C 1
ATOM 1318 O O . ASP A 1 169 ? 17.512 -6.799 -12.902 1.00 90.12 169 ASP A O 1
ATOM 1322 N N . SER A 1 170 ? 16.520 -8.691 -13.615 1.00 89.12 170 SER A N 1
ATOM 1323 C CA . SER A 1 170 ? 17.212 -8.743 -14.908 1.00 89.12 170 SER A CA 1
ATOM 1324 C C . SER A 1 170 ? 16.816 -7.564 -15.800 1.00 89.12 170 SER A C 1
ATOM 1326 O O . SER A 1 170 ? 17.683 -6.938 -16.409 1.00 89.12 170 SER A O 1
ATOM 1328 N N . LEU A 1 171 ? 15.526 -7.205 -15.820 1.00 91.69 171 LEU A N 1
ATOM 1329 C CA . LEU A 1 171 ? 15.019 -6.056 -16.576 1.00 91.69 171 LEU A CA 1
ATOM 1330 C C . LEU A 1 171 ? 15.622 -4.733 -16.081 1.00 91.69 171 LEU A C 1
ATOM 1332 O O . LEU A 1 171 ? 16.178 -3.973 -16.870 1.00 91.69 171 LEU A O 1
ATOM 1336 N N . PHE A 1 172 ? 15.556 -4.452 -14.778 1.00 92.75 172 PHE A N 1
ATOM 1337 C CA . PHE A 1 172 ? 16.089 -3.206 -14.223 1.00 92.75 172 PHE A CA 1
ATOM 1338 C C . PHE A 1 172 ? 17.617 -3.142 -14.290 1.00 92.75 172 PHE A C 1
ATOM 1340 O O . PHE A 1 172 ? 18.153 -2.051 -14.466 1.00 92.75 172 PHE A O 1
ATOM 1347 N N . SER A 1 173 ? 18.319 -4.277 -14.203 1.00 92.00 173 SER A N 1
ATOM 1348 C CA . SER A 1 173 ? 19.768 -4.328 -14.431 1.00 92.00 173 SER A CA 1
ATOM 1349 C C . SER A 1 173 ? 20.128 -3.947 -15.869 1.00 92.00 173 SER A C 1
ATOM 1351 O O . SER A 1 173 ? 21.072 -3.188 -16.085 1.00 92.00 173 SER A O 1
ATOM 1353 N N . PHE A 1 174 ? 19.369 -4.438 -16.850 1.00 92.81 174 PHE A N 1
ATOM 1354 C CA . PHE A 1 174 ? 19.545 -4.067 -18.252 1.00 92.81 174 PHE A CA 1
ATOM 1355 C C . PHE A 1 174 ? 19.245 -2.575 -18.483 1.00 92.81 174 PHE A C 1
ATOM 1357 O O . PHE A 1 174 ? 20.079 -1.856 -19.033 1.00 92.81 174 PHE A O 1
ATOM 1364 N N . LEU A 1 175 ? 18.115 -2.072 -17.968 1.00 91.06 175 LEU A N 1
ATOM 1365 C CA . LEU A 1 175 ? 17.754 -0.649 -18.054 1.00 91.06 175 LEU A CA 1
ATOM 1366 C C . LEU A 1 175 ? 18.779 0.265 -17.371 1.00 91.06 175 LEU A C 1
ATOM 1368 O O . LEU A 1 175 ? 19.042 1.363 -17.855 1.00 91.06 175 LEU A O 1
ATOM 1372 N N . GLU A 1 176 ? 19.364 -0.171 -16.252 1.00 91.75 176 GLU A N 1
ATOM 1373 C CA . GLU A 1 176 ? 20.448 0.554 -15.590 1.00 91.75 176 GLU A CA 1
ATOM 1374 C C . GLU A 1 176 ? 21.666 0.672 -16.513 1.00 91.75 176 GLU A C 1
ATOM 1376 O O . GLU A 1 176 ? 22.207 1.771 -16.632 1.00 91.75 176 GLU A O 1
ATOM 1381 N N . GLY A 1 177 ? 22.039 -0.409 -17.208 1.00 89.88 177 GLY A N 1
ATOM 1382 C CA . GLY A 1 177 ? 23.155 -0.440 -18.161 1.00 89.88 177 GLY A CA 1
ATOM 1383 C C . GLY A 1 177 ? 22.955 0.423 -19.412 1.00 89.88 177 GLY A C 1
ATOM 1384 O O . GLY A 1 177 ? 23.933 0.915 -19.967 1.00 89.88 177 GLY A O 1
ATOM 1385 N N . MET A 1 178 ? 21.708 0.665 -19.824 1.00 86.81 178 MET A N 1
ATOM 1386 C CA . MET A 1 178 ? 21.380 1.572 -20.934 1.00 86.81 178 MET A CA 1
ATOM 1387 C C . MET A 1 178 ? 21.452 3.063 -20.562 1.00 86.81 178 MET A C 1
ATOM 1389 O O . MET A 1 178 ? 21.375 3.915 -21.444 1.00 86.81 178 MET A O 1
ATOM 1393 N N . THR A 1 179 ? 21.569 3.400 -19.272 1.00 87.31 179 THR A N 1
ATOM 1394 C CA . THR A 1 179 ? 21.580 4.793 -18.786 1.00 87.31 179 THR A CA 1
ATOM 1395 C C . THR A 1 179 ? 22.926 5.189 -18.212 1.00 87.31 179 THR A C 1
ATOM 1397 O O . THR A 1 179 ? 23.594 4.386 -17.561 1.00 87.31 179 THR A O 1
ATOM 1400 N N . ASN A 1 180 ? 23.287 6.468 -18.331 1.00 84.75 180 ASN A N 1
ATOM 1401 C CA . ASN A 1 180 ? 24.434 6.988 -17.604 1.00 84.75 180 ASN A CA 1
ATOM 1402 C C . ASN A 1 180 ? 24.009 7.493 -16.225 1.00 84.75 180 ASN A C 1
ATOM 1404 O O . ASN A 1 180 ? 22.964 8.113 -16.040 1.00 84.75 180 ASN A O 1
ATOM 1408 N N . LYS A 1 181 ? 24.868 7.277 -15.224 1.00 81.75 181 LYS A N 1
ATOM 1409 C CA . LYS A 1 181 ? 24.630 7.793 -13.864 1.00 81.75 181 LYS A CA 1
ATOM 1410 C C . LYS A 1 181 ? 24.591 9.326 -13.806 1.00 81.75 181 LYS A C 1
ATOM 1412 O O . LYS A 1 181 ? 24.027 9.864 -12.863 1.00 81.75 181 LYS A O 1
ATOM 1417 N N . ILE A 1 182 ? 25.183 10.003 -14.792 1.00 81.31 182 ILE A N 1
ATOM 1418 C CA . ILE A 1 182 ? 25.248 11.469 -14.900 1.00 81.31 182 ILE A CA 1
ATOM 1419 C C . ILE A 1 182 ? 23.874 12.068 -15.230 1.00 81.31 182 ILE A C 1
ATOM 1421 O O . ILE A 1 182 ? 23.576 13.174 -14.794 1.00 81.31 182 ILE A O 1
ATOM 1425 N N . ASP A 1 183 ? 23.006 11.314 -15.909 1.00 82.12 183 ASP A N 1
ATOM 1426 C CA . ASP A 1 183 ? 21.655 11.761 -16.282 1.00 82.12 183 ASP A CA 1
ATOM 1427 C C . ASP A 1 183 ? 20.696 11.801 -15.077 1.00 82.12 183 ASP A C 1
ATOM 1429 O O . ASP A 1 183 ? 19.531 12.186 -15.184 1.00 82.12 183 ASP A O 1
ATOM 1433 N N . TYR A 1 184 ? 21.166 11.379 -13.899 1.00 88.69 184 TYR A N 1
ATOM 1434 C CA . TYR A 1 184 ? 20.387 11.419 -12.675 1.00 88.69 184 TYR A CA 1
ATOM 1435 C C . TYR A 1 184 ? 20.241 12.848 -12.143 1.00 88.69 184 TYR A C 1
ATOM 1437 O O . TYR A 1 184 ? 21.218 13.540 -11.864 1.00 88.69 184 TYR A O 1
ATOM 1445 N N . SER A 1 185 ? 18.995 13.232 -11.872 1.00 91.56 185 SER A N 1
ATOM 1446 C CA . SER A 1 185 ? 18.654 14.432 -11.114 1.00 91.56 185 SER A CA 1
ATOM 1447 C C . SER A 1 185 ? 17.678 14.086 -9.994 1.00 91.56 185 SER A C 1
ATOM 1449 O O . SER A 1 185 ? 16.650 13.444 -10.225 1.00 91.56 185 SER A O 1
ATOM 1451 N N . GLU A 1 186 ? 17.958 14.557 -8.779 1.00 93.50 186 GLU A N 1
ATOM 1452 C CA . GLU A 1 186 ? 17.089 14.342 -7.618 1.00 93.50 186 GLU A CA 1
ATOM 1453 C C . GLU A 1 186 ? 15.673 14.894 -7.842 1.00 93.50 186 GLU A C 1
ATOM 1455 O O . GLU A 1 186 ? 14.693 14.252 -7.472 1.00 93.50 186 GLU A O 1
ATOM 1460 N N . GLN A 1 187 ? 15.543 16.014 -8.556 1.00 92.69 187 GLN A N 1
ATOM 1461 C CA . GLN A 1 187 ? 14.241 16.589 -8.903 1.00 92.69 187 GLN A CA 1
ATOM 1462 C C . GLN A 1 187 ? 13.422 15.650 -9.797 1.00 92.69 187 GLN A C 1
ATOM 1464 O O . GLN A 1 187 ? 12.235 15.435 -9.562 1.00 92.69 187 GLN A 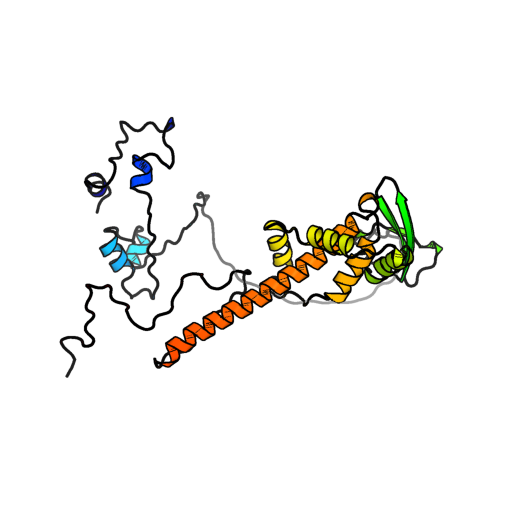O 1
ATOM 1469 N N . THR A 1 188 ? 14.051 15.026 -10.798 1.00 91.81 188 THR A N 1
ATOM 1470 C CA . THR A 1 188 ? 13.358 14.070 -11.683 1.00 91.81 188 THR A CA 1
ATOM 1471 C C . THR A 1 188 ? 12.907 12.815 -10.939 1.00 91.81 188 THR A C 1
ATOM 1473 O O . THR A 1 188 ? 11.818 12.300 -11.201 1.00 91.81 188 THR A O 1
ATOM 1476 N N . PHE A 1 189 ? 13.712 12.357 -9.976 1.00 94.12 189 PHE A N 1
ATOM 1477 C CA . PHE A 1 189 ? 13.378 11.245 -9.096 1.00 94.12 189 PHE A CA 1
ATOM 1478 C C . PHE A 1 189 ? 12.189 11.580 -8.191 1.00 94.12 189 PHE A C 1
ATOM 1480 O O . PHE A 1 189 ? 11.230 10.810 -8.142 1.00 94.12 189 PHE A O 1
ATOM 1487 N N . LEU A 1 190 ? 12.213 12.737 -7.522 1.00 94.19 190 LEU A N 1
ATOM 1488 C CA . LEU A 1 190 ? 11.122 13.178 -6.652 1.00 94.19 190 LEU A CA 1
ATOM 1489 C C . LEU A 1 190 ? 9.824 13.387 -7.434 1.00 94.19 190 LEU A C 1
ATOM 1491 O O . LEU A 1 190 ? 8.776 12.930 -6.988 1.00 94.19 190 LEU A O 1
ATOM 1495 N N . ASN A 1 191 ? 9.894 13.988 -8.623 1.00 94.06 191 ASN A N 1
ATOM 1496 C CA . ASN A 1 191 ? 8.730 14.179 -9.487 1.00 94.06 191 ASN A CA 1
ATOM 1497 C C . ASN A 1 191 ? 8.107 12.841 -9.902 1.00 94.06 191 ASN A C 1
ATOM 1499 O O . ASN A 1 191 ? 6.893 12.671 -9.789 1.00 94.06 191 ASN A O 1
ATOM 1503 N N . LEU A 1 192 ? 8.922 11.871 -10.338 1.00 94.62 192 LEU A N 1
ATOM 1504 C CA . LEU A 1 192 ? 8.427 10.534 -10.676 1.00 94.62 192 LEU A CA 1
ATOM 1505 C C . LEU A 1 192 ? 7.837 9.842 -9.443 1.00 94.62 192 LEU A C 1
ATOM 1507 O O . LEU A 1 192 ? 6.737 9.302 -9.511 1.00 94.62 192 LEU A O 1
ATOM 1511 N N . LYS A 1 193 ? 8.520 9.906 -8.296 1.00 94.25 193 LYS A N 1
ATOM 1512 C CA . LYS A 1 193 ? 8.018 9.338 -7.042 1.00 94.25 193 LYS A CA 1
ATOM 1513 C C . LYS A 1 193 ? 6.655 9.937 -6.684 1.00 94.25 193 LYS A C 1
ATOM 1515 O O . LYS A 1 193 ? 5.703 9.192 -6.494 1.00 94.25 193 LYS A O 1
ATOM 1520 N N . GLN A 1 194 ? 6.511 11.260 -6.693 1.00 93.75 194 GLN A N 1
ATOM 1521 C CA . GLN A 1 194 ? 5.230 11.930 -6.438 1.00 93.75 194 GLN A CA 1
ATOM 1522 C C . GLN A 1 194 ? 4.133 11.520 -7.427 1.00 93.75 194 GLN A C 1
ATOM 1524 O O . GLN A 1 194 ? 2.984 11.368 -7.024 1.00 93.75 194 GLN A O 1
ATOM 1529 N N . GLN A 1 195 ? 4.460 11.318 -8.707 1.00 93.69 195 GLN A N 1
ATOM 1530 C CA . GLN A 1 195 ? 3.502 10.813 -9.694 1.00 93.69 195 GLN A CA 1
ATOM 1531 C C . GLN A 1 195 ? 3.029 9.392 -9.361 1.00 93.69 195 GLN A C 1
ATOM 1533 O O . GLN A 1 195 ? 1.832 9.120 -9.445 1.00 93.69 195 GLN A O 1
ATOM 1538 N N . LEU A 1 196 ? 3.942 8.512 -8.939 1.00 94.56 196 LEU A N 1
ATOM 1539 C CA . LEU A 1 196 ? 3.621 7.135 -8.557 1.00 94.56 196 LEU A CA 1
ATOM 1540 C C . LEU A 1 196 ? 2.759 7.061 -7.289 1.00 94.56 196 LEU A C 1
ATOM 1542 O O . LEU A 1 196 ? 1.906 6.189 -7.212 1.00 94.56 196 LEU A O 1
ATOM 1546 N N . TYR A 1 197 ? 2.919 7.994 -6.343 1.00 91.25 197 TYR A N 1
ATOM 1547 C CA . TYR A 1 197 ? 2.140 8.055 -5.092 1.00 91.25 197 TYR A CA 1
ATOM 1548 C C . TYR A 1 197 ? 0.693 8.564 -5.252 1.00 91.25 197 TYR A C 1
ATOM 1550 O O . TYR A 1 197 ? -0.058 8.615 -4.276 1.00 91.25 197 TYR A O 1
ATOM 1558 N N . LYS A 1 198 ? 0.269 8.955 -6.461 1.00 91.31 198 LYS A N 1
ATOM 1559 C CA . LYS A 1 198 ? -1.109 9.401 -6.717 1.00 91.31 198 LYS A CA 1
ATOM 1560 C C . LYS A 1 198 ? -2.047 8.203 -6.848 1.00 91.31 198 LYS A C 1
ATOM 1562 O O . LYS A 1 198 ? -2.275 7.735 -7.964 1.00 91.31 198 LYS A O 1
ATOM 1567 N N . PHE A 1 199 ? -2.595 7.742 -5.726 1.00 92.06 199 PHE A N 1
ATOM 1568 C CA . PHE A 1 199 ? -3.561 6.641 -5.656 1.00 92.06 199 PHE A CA 1
ATOM 1569 C C . PHE A 1 199 ? -4.978 7.139 -5.396 1.00 92.06 199 PHE A C 1
ATOM 1571 O O . PHE A 1 199 ? -5.182 8.059 -4.600 1.00 92.06 199 PHE A O 1
ATOM 1578 N N . ASP A 1 200 ? -5.960 6.504 -6.029 1.00 90.94 200 ASP A N 1
ATOM 1579 C CA . ASP A 1 200 ? -7.362 6.704 -5.675 1.00 90.94 200 ASP A CA 1
ATOM 1580 C C . ASP A 1 200 ? -7.843 5.656 -4.642 1.00 90.94 200 ASP A C 1
ATOM 1582 O O . ASP A 1 200 ? -7.126 4.728 -4.250 1.00 90.94 200 ASP A O 1
ATOM 1586 N N . LYS A 1 201 ? -9.082 5.803 -4.153 1.00 88.69 201 LYS A N 1
ATOM 1587 C CA . LYS A 1 201 ? -9.665 4.839 -3.199 1.00 88.69 201 LYS A CA 1
ATOM 1588 C C . LYS A 1 201 ? -9.838 3.441 -3.808 1.00 88.69 201 LYS A C 1
ATOM 1590 O O . LYS A 1 201 ? -9.835 2.455 -3.072 1.00 88.69 201 LYS A O 1
ATOM 1595 N N . LYS A 1 202 ? -10.019 3.349 -5.127 1.00 92.00 202 LYS A N 1
ATOM 1596 C CA . LYS A 1 202 ? -10.275 2.095 -5.839 1.00 92.00 202 LYS A CA 1
ATOM 1597 C C . LYS A 1 202 ? -8.986 1.289 -5.995 1.00 92.00 202 LYS A C 1
ATOM 1599 O O . LYS A 1 202 ? -9.022 0.084 -5.764 1.00 92.00 202 LYS A O 1
ATOM 1604 N N . ASP A 1 203 ? -7.875 1.951 -6.300 1.00 91.69 203 ASP A N 1
ATOM 1605 C CA . ASP A 1 203 ? -6.520 1.405 -6.350 1.00 91.69 203 ASP A CA 1
ATOM 1606 C C . ASP A 1 203 ? -6.175 0.753 -5.009 1.00 91.69 203 ASP A C 1
ATOM 1608 O O . ASP A 1 203 ? -5.832 -0.428 -4.952 1.00 91.69 203 ASP A O 1
ATOM 1612 N N . LEU A 1 204 ? -6.353 1.503 -3.915 1.00 91.00 204 LEU A N 1
ATOM 1613 C CA . LEU A 1 204 ? -6.088 1.026 -2.557 1.00 91.00 204 LEU A CA 1
ATOM 1614 C C . LEU A 1 204 ? -6.949 -0.186 -2.202 1.00 91.00 204 LEU A C 1
ATOM 1616 O O . LEU A 1 204 ? -6.429 -1.189 -1.721 1.00 91.00 204 LEU A O 1
ATOM 1620 N N . HIS A 1 205 ? -8.257 -0.114 -2.460 1.00 90.56 205 HIS A N 1
ATOM 1621 C CA . HIS A 1 205 ? -9.169 -1.211 -2.153 1.00 90.56 205 HIS A CA 1
ATOM 1622 C C . HIS A 1 205 ? -8.869 -2.462 -2.991 1.00 90.56 205 HIS A C 1
ATOM 1624 O O . HIS A 1 205 ? -8.800 -3.565 -2.452 1.00 90.56 205 HIS A O 1
ATOM 1630 N N . GLY A 1 206 ? -8.645 -2.299 -4.297 1.00 92.19 206 GLY A N 1
ATOM 1631 C CA . GLY A 1 206 ? -8.339 -3.401 -5.207 1.00 92.19 206 GLY A CA 1
ATOM 1632 C C . GLY A 1 206 ? -7.004 -4.076 -4.893 1.00 92.19 206 GLY A C 1
ATOM 1633 O O . GLY A 1 206 ? -6.898 -5.298 -4.975 1.00 92.19 206 GLY A O 1
ATOM 1634 N N . ALA A 1 207 ? -5.992 -3.306 -4.489 1.00 92.75 207 ALA A N 1
ATOM 1635 C CA . ALA A 1 207 ? -4.726 -3.864 -4.034 1.00 92.75 207 ALA A CA 1
ATOM 1636 C C . ALA A 1 207 ? -4.860 -4.548 -2.666 1.00 92.75 207 ALA A C 1
ATOM 1638 O O . ALA A 1 207 ? -4.363 -5.661 -2.508 1.00 92.75 207 ALA A O 1
ATOM 1639 N N . LEU A 1 208 ? -5.588 -3.952 -1.713 1.00 93.50 208 LEU A N 1
ATOM 1640 C CA . LEU A 1 208 ? -5.814 -4.535 -0.388 1.00 93.50 208 LEU A CA 1
ATOM 1641 C C . LEU A 1 208 ? -6.484 -5.911 -0.469 1.00 93.50 208 LEU A C 1
ATOM 1643 O O . LEU A 1 208 ? -6.047 -6.830 0.216 1.00 93.50 208 LEU A O 1
ATOM 1647 N N . GLN A 1 209 ? -7.488 -6.080 -1.338 1.00 92.25 209 GLN A N 1
ATOM 1648 C CA . GLN A 1 209 ? -8.201 -7.354 -1.514 1.00 92.25 209 GLN A CA 1
ATOM 1649 C C . GLN A 1 209 ? -7.271 -8.542 -1.807 1.00 92.25 209 GLN A C 1
ATOM 1651 O O . GLN A 1 209 ? -7.586 -9.664 -1.418 1.00 92.25 209 GLN A O 1
ATOM 1656 N N . LYS A 1 210 ? -6.114 -8.314 -2.443 1.00 92.62 210 LYS A N 1
ATOM 1657 C CA . LYS A 1 210 ? -5.125 -9.367 -2.734 1.00 92.62 210 LYS A CA 1
ATOM 1658 C C . LYS A 1 210 ? -4.422 -9.899 -1.481 1.00 92.62 210 LYS A C 1
ATOM 1660 O O . LYS A 1 210 ? -3.873 -10.995 -1.515 1.00 92.62 210 LYS A O 1
ATOM 1665 N N . TYR A 1 211 ? -4.436 -9.127 -0.398 1.00 93.56 211 TYR A N 1
ATOM 1666 C CA . TYR A 1 211 ? -3.744 -9.415 0.860 1.00 93.56 211 TYR A CA 1
ATOM 1667 C C . TYR A 1 211 ? -4.698 -9.774 2.007 1.00 93.56 211 TYR A C 1
ATOM 1669 O O . TYR A 1 211 ? -4.247 -10.053 3.121 1.00 93.56 211 TYR A O 1
ATOM 1677 N N . VAL A 1 212 ? -6.009 -9.786 1.746 1.00 92.75 212 VAL A N 1
ATOM 1678 C CA . VAL A 1 212 ? -7.019 -10.268 2.692 1.00 92.75 212 VAL A CA 1
ATOM 1679 C C . VAL A 1 212 ? -7.080 -11.791 2.621 1.00 92.75 212 VAL A C 1
ATOM 1681 O O . VAL A 1 212 ? -7.259 -12.380 1.556 1.00 92.75 212 VAL A O 1
ATOM 1684 N N . ASN A 1 213 ? -6.954 -12.445 3.770 1.00 90.19 213 ASN A N 1
ATOM 1685 C CA . ASN A 1 213 ? -7.053 -13.890 3.921 1.00 90.19 213 ASN A CA 1
ATOM 1686 C C . ASN A 1 213 ? -7.958 -14.245 5.122 1.00 90.19 213 ASN A C 1
ATOM 1688 O O . ASN A 1 213 ? -8.324 -13.366 5.901 1.00 90.19 213 ASN A O 1
ATOM 1692 N N . PRO A 1 214 ? -8.330 -15.525 5.323 1.00 88.56 214 PRO A N 1
ATOM 1693 C CA . PRO A 1 214 ? -9.206 -15.915 6.434 1.00 88.56 214 PRO A CA 1
ATOM 1694 C C . PRO A 1 214 ? -8.661 -15.608 7.839 1.00 88.56 214 PRO A C 1
ATOM 1696 O O . PRO A 1 214 ? -9.429 -15.613 8.796 1.00 88.56 214 PRO A O 1
ATOM 1699 N N . LYS A 1 215 ? -7.349 -15.374 7.984 1.00 86.56 215 LYS A N 1
ATOM 1700 C CA . LYS A 1 215 ? -6.704 -14.983 9.247 1.00 86.56 215 LYS A CA 1
ATOM 1701 C C . LYS A 1 215 ? -6.595 -13.459 9.412 1.00 86.56 215 LYS A C 1
ATOM 1703 O O . LYS A 1 215 ? -6.194 -13.013 10.481 1.00 86.56 215 LYS A O 1
ATOM 1708 N N . GLY A 1 216 ? -6.952 -12.679 8.391 1.00 90.62 216 GLY A N 1
ATOM 1709 C CA . GLY A 1 216 ? -6.941 -11.220 8.389 1.00 90.62 216 GLY A CA 1
ATOM 1710 C C . GLY A 1 216 ? -6.143 -10.630 7.232 1.00 90.62 216 GLY A C 1
ATOM 1711 O O . GLY A 1 216 ? -6.062 -11.207 6.149 1.00 90.62 216 GLY A O 1
ATOM 1712 N N . ILE A 1 217 ? -5.562 -9.454 7.458 1.00 92.94 217 ILE A N 1
ATOM 1713 C CA . ILE A 1 217 ? -4.804 -8.712 6.447 1.00 92.94 217 ILE A CA 1
ATOM 1714 C C . ILE A 1 217 ? -3.315 -9.000 6.636 1.00 92.94 217 ILE A C 1
ATOM 1716 O O . ILE A 1 217 ? -2.763 -8.743 7.707 1.00 92.94 217 ILE A O 1
ATOM 1720 N N . THR A 1 218 ? -2.649 -9.517 5.602 1.00 92.69 218 THR A N 1
ATOM 1721 C CA . THR A 1 218 ? -1.204 -9.793 5.630 1.00 92.69 218 THR A CA 1
ATOM 1722 C C . THR A 1 218 ? -0.532 -9.175 4.414 1.00 92.69 218 THR A C 1
ATOM 1724 O O . THR A 1 218 ? -0.558 -9.741 3.324 1.00 92.69 218 THR A O 1
ATOM 1727 N N . ILE A 1 219 ? 0.076 -8.007 4.615 1.00 94.12 219 ILE A N 1
ATOM 1728 C CA . ILE A 1 219 ? 0.803 -7.277 3.575 1.00 94.12 219 ILE A CA 1
ATOM 1729 C C . ILE A 1 219 ? 2.297 -7.526 3.798 1.00 94.12 219 ILE A C 1
ATOM 1731 O O . ILE A 1 219 ? 2.765 -7.326 4.920 1.00 94.12 219 ILE A O 1
ATOM 1735 N N . PRO A 1 220 ? 3.047 -7.998 2.789 1.00 92.12 220 PRO A N 1
ATOM 1736 C CA . PRO A 1 220 ? 4.475 -8.231 2.944 1.00 92.12 220 PRO A CA 1
ATOM 1737 C C . PRO A 1 220 ? 5.224 -6.908 3.173 1.00 92.12 220 PRO A C 1
ATOM 1739 O O . PRO A 1 220 ? 4.830 -5.883 2.606 1.00 92.12 220 PRO A O 1
ATOM 1742 N N . PRO A 1 221 ? 6.312 -6.919 3.963 1.00 94.44 221 PRO A N 1
ATOM 1743 C CA . PRO A 1 221 ? 7.149 -5.742 4.137 1.00 94.44 221 PRO A CA 1
ATOM 1744 C C . PRO A 1 221 ? 7.778 -5.340 2.794 1.00 94.44 221 PRO A C 1
ATOM 1746 O O . PRO A 1 221 ? 8.321 -6.200 2.092 1.00 94.44 221 PRO A O 1
ATOM 1749 N N . PRO A 1 222 ? 7.704 -4.056 2.406 1.00 94.19 222 PRO A N 1
ATOM 1750 C CA . PRO A 1 222 ? 8.255 -3.598 1.142 1.00 94.19 222 PRO A CA 1
ATOM 1751 C C . PRO A 1 222 ? 9.780 -3.483 1.208 1.00 94.19 222 PRO A C 1
ATOM 1753 O O . PRO A 1 222 ? 10.343 -2.983 2.181 1.00 94.19 222 PRO A O 1
ATOM 1756 N N . ASP A 1 223 ? 10.451 -3.847 0.117 1.00 95.00 223 ASP A N 1
ATOM 1757 C CA . ASP A 1 223 ? 11.868 -3.539 -0.084 1.00 95.00 223 ASP A CA 1
ATOM 1758 C C . ASP A 1 223 ? 12.008 -2.110 -0.636 1.00 95.00 223 ASP A C 1
ATOM 1760 O O . ASP A 1 223 ? 12.058 -1.870 -1.848 1.00 95.00 223 ASP A O 1
ATOM 1764 N N . LEU A 1 224 ? 12.001 -1.131 0.272 1.00 94.31 224 LEU A N 1
ATOM 1765 C CA . LEU A 1 224 ? 12.042 0.291 -0.079 1.00 94.31 224 LEU A CA 1
ATOM 1766 C C . LEU A 1 224 ? 13.320 0.675 -0.833 1.00 94.31 224 LEU A C 1
ATOM 1768 O O . LEU A 1 224 ? 13.269 1.535 -1.715 1.00 94.31 224 LEU A O 1
ATOM 1772 N N . ASP A 1 225 ? 14.452 0.048 -0.520 1.00 95.06 225 ASP A N 1
ATOM 1773 C CA . ASP A 1 225 ? 15.727 0.331 -1.178 1.00 95.06 225 ASP A CA 1
ATOM 1774 C C . ASP A 1 225 ? 15.697 -0.125 -2.631 1.00 95.06 225 ASP A C 1
ATOM 1776 O O . ASP A 1 225 ? 16.062 0.637 -3.535 1.00 95.06 225 ASP A O 1
ATOM 1780 N N . LYS A 1 226 ? 15.171 -1.326 -2.880 1.00 94.81 226 LYS A N 1
ATOM 1781 C CA . LYS A 1 226 ? 14.978 -1.856 -4.229 1.00 94.81 226 LYS A CA 1
ATOM 1782 C C . LYS A 1 226 ? 13.993 -1.013 -5.031 1.00 94.81 226 LYS A C 1
ATOM 1784 O O . LYS A 1 226 ? 14.305 -0.644 -6.164 1.00 94.81 226 LYS A O 1
ATOM 1789 N N . ILE A 1 227 ? 12.857 -0.633 -4.445 1.00 95.19 227 ILE A N 1
ATOM 1790 C CA . ILE A 1 227 ? 11.866 0.242 -5.094 1.00 95.19 227 ILE A CA 1
ATOM 1791 C C . ILE A 1 227 ? 12.500 1.591 -5.451 1.00 95.19 227 ILE A C 1
ATOM 1793 O O . ILE A 1 227 ? 12.453 2.016 -6.606 1.00 95.19 227 ILE A O 1
ATOM 1797 N N . ASN A 1 228 ? 13.159 2.254 -4.495 1.00 95.06 228 ASN A N 1
ATOM 1798 C CA . ASN A 1 228 ? 13.810 3.539 -4.743 1.00 95.06 228 ASN A CA 1
ATOM 1799 C C . ASN A 1 228 ? 14.927 3.412 -5.791 1.00 95.06 228 ASN A C 1
ATOM 1801 O O . ASN A 1 228 ? 15.053 4.293 -6.641 1.00 95.06 228 ASN A O 1
ATOM 1805 N N . LYS A 1 229 ? 15.715 2.326 -5.786 1.00 94.50 229 LYS A N 1
ATOM 1806 C CA . LYS A 1 229 ? 16.737 2.070 -6.813 1.00 94.50 229 LYS A CA 1
ATOM 1807 C C . LYS A 1 229 ? 16.108 1.965 -8.205 1.00 94.50 229 LYS A C 1
ATOM 1809 O O . LYS A 1 229 ? 16.590 2.611 -9.133 1.00 94.50 229 LYS A O 1
ATOM 1814 N N . ARG A 1 230 ? 15.012 1.217 -8.349 1.00 94.94 230 ARG A N 1
ATOM 1815 C CA . ARG A 1 230 ? 14.291 1.077 -9.623 1.00 94.94 230 ARG A CA 1
ATOM 1816 C C . ARG A 1 230 ? 13.716 2.410 -10.112 1.00 94.94 230 ARG A C 1
ATOM 1818 O O . ARG A 1 230 ? 13.915 2.767 -11.271 1.00 94.94 230 ARG A O 1
ATOM 1825 N N . ILE A 1 231 ? 13.098 3.194 -9.224 1.00 95.69 231 ILE A N 1
ATOM 1826 C CA . ILE A 1 231 ? 12.600 4.541 -9.555 1.00 95.69 231 ILE A CA 1
ATOM 1827 C C . ILE A 1 231 ? 13.755 5.449 -10.007 1.00 95.69 231 ILE A C 1
ATOM 1829 O O . ILE A 1 231 ? 13.600 6.170 -10.988 1.00 95.69 231 ILE A O 1
ATOM 1833 N N . LYS A 1 232 ? 14.928 5.387 -9.355 1.00 94.44 232 LYS A N 1
ATOM 1834 C CA . LYS A 1 232 ? 16.127 6.147 -9.763 1.00 94.44 232 LYS A CA 1
ATOM 1835 C C . LYS A 1 232 ? 16.639 5.762 -11.149 1.00 94.44 232 LYS A C 1
ATOM 1837 O O . LYS A 1 232 ? 17.159 6.623 -11.847 1.00 94.44 232 LYS A O 1
ATOM 1842 N N . ILE A 1 233 ? 16.545 4.490 -11.538 1.00 93.75 233 ILE A N 1
ATOM 1843 C CA . ILE A 1 233 ? 16.934 4.038 -12.883 1.00 93.75 233 ILE A CA 1
ATOM 1844 C C . ILE A 1 233 ? 15.970 4.629 -13.915 1.00 93.75 233 ILE A C 1
ATOM 1846 O O . ILE A 1 233 ? 16.402 5.261 -14.875 1.00 93.75 233 ILE A O 1
ATOM 1850 N N . VAL A 1 234 ? 14.663 4.501 -13.680 1.00 94.31 234 VAL A N 1
ATOM 1851 C CA . VAL A 1 234 ? 13.631 4.981 -14.612 1.00 94.31 234 VAL A CA 1
ATOM 1852 C C . VAL A 1 234 ? 13.575 6.508 -14.683 1.00 94.31 234 VAL A C 1
ATOM 1854 O O . VAL A 1 234 ? 13.288 7.064 -15.741 1.00 94.31 234 VAL A O 1
ATOM 1857 N N . SER A 1 235 ? 13.902 7.218 -13.599 1.00 94.19 235 SER A N 1
ATOM 1858 C CA . SER A 1 235 ? 13.892 8.684 -13.591 1.00 94.19 235 SER A CA 1
ATOM 1859 C C . SER A 1 235 ? 14.946 9.305 -14.511 1.00 94.19 235 SER A C 1
ATOM 1861 O O . SER A 1 235 ? 14.736 10.432 -14.950 1.00 94.19 235 SER A O 1
ATOM 1863 N N . ARG A 1 236 ? 16.032 8.579 -14.827 1.00 92.81 236 ARG A N 1
ATOM 1864 C CA . ARG A 1 236 ? 17.077 9.010 -15.781 1.00 92.81 236 ARG A CA 1
ATOM 1865 C C . ARG A 1 236 ? 16.555 9.107 -17.215 1.00 92.81 236 ARG A C 1
ATOM 1867 O O . ARG A 1 236 ? 17.113 9.840 -18.021 1.00 92.81 236 ARG A O 1
ATOM 1874 N N . TRP A 1 237 ? 15.486 8.382 -17.538 1.00 89.56 237 TRP A N 1
ATOM 1875 C CA . TRP A 1 237 ? 14.884 8.416 -18.865 1.00 89.56 237 TRP A CA 1
ATOM 1876 C C . TRP A 1 237 ? 13.950 9.625 -19.016 1.00 89.56 237 TRP A C 1
ATOM 1878 O O . TRP A 1 237 ? 13.181 9.917 -18.083 1.00 89.56 237 TRP A O 1
ATOM 1888 N N . PRO A 1 238 ? 13.934 10.284 -20.192 1.00 89.38 238 PRO A N 1
ATOM 1889 C CA . PRO A 1 238 ? 12.917 11.273 -20.536 1.00 89.38 238 PRO A CA 1
ATOM 1890 C C . PRO A 1 238 ? 11.511 10.689 -20.393 1.00 89.38 238 PRO A C 1
ATOM 1892 O O . PRO A 1 238 ? 11.290 9.526 -20.721 1.00 89.38 238 PRO A O 1
ATOM 1895 N N . SER A 1 239 ? 10.546 11.488 -19.931 1.00 87.44 239 SER A N 1
ATOM 1896 C CA . SER A 1 239 ? 9.179 11.016 -19.657 1.00 87.44 239 SER A CA 1
ATOM 1897 C C . SER A 1 239 ? 8.495 10.365 -20.859 1.00 87.44 239 SER A C 1
ATOM 1899 O O . SER A 1 239 ? 7.739 9.420 -20.671 1.00 87.44 239 SER A O 1
ATOM 1901 N N . GLU A 1 240 ? 8.777 10.840 -22.073 1.00 87.12 240 GLU A N 1
ATOM 1902 C CA . GLU A 1 240 ? 8.184 10.330 -23.319 1.00 87.12 240 GLU A CA 1
ATOM 1903 C C . GLU A 1 240 ? 8.766 8.983 -23.768 1.00 87.12 240 GLU A C 1
ATOM 1905 O O . GLU A 1 240 ? 8.131 8.259 -24.527 1.00 87.12 240 GLU A O 1
ATOM 1910 N N . SER A 1 241 ? 9.963 8.639 -23.291 1.00 88.94 241 SER A N 1
ATOM 1911 C CA . SER A 1 241 ? 10.669 7.400 -23.638 1.00 88.94 241 SER A CA 1
ATOM 1912 C C . SER A 1 241 ? 10.497 6.302 -22.588 1.00 88.94 241 SER A C 1
ATOM 1914 O O . SER A 1 241 ? 11.099 5.237 -22.717 1.00 88.94 241 SER A O 1
ATOM 1916 N N . ARG A 1 242 ? 9.744 6.558 -21.512 1.00 91.62 242 ARG A N 1
ATOM 1917 C CA . ARG A 1 242 ? 9.530 5.577 -20.442 1.00 91.62 242 ARG A CA 1
ATOM 1918 C C . ARG A 1 242 ? 8.498 4.553 -20.883 1.00 91.62 242 ARG A C 1
ATOM 1920 O O . ARG A 1 242 ? 7.409 4.925 -21.308 1.00 91.62 242 ARG A O 1
ATOM 1927 N N . ASP A 1 243 ? 8.821 3.280 -20.683 1.00 91.94 243 ASP A N 1
ATOM 1928 C CA . ASP A 1 243 ? 7.874 2.188 -20.890 1.00 91.94 243 ASP A CA 1
ATOM 1929 C C . ASP A 1 243 ? 6.686 2.319 -19.909 1.00 91.94 243 ASP A C 1
ATOM 1931 O O . ASP A 1 243 ? 6.894 2.236 -18.690 1.00 91.94 243 ASP A O 1
ATOM 1935 N N . PRO A 1 244 ? 5.445 2.497 -20.401 1.00 92.44 244 PRO A N 1
ATOM 1936 C CA . PRO A 1 244 ? 4.259 2.610 -19.555 1.00 92.44 244 PRO A CA 1
ATOM 1937 C C . PRO A 1 244 ? 4.046 1.411 -18.624 1.00 92.44 244 PRO A C 1
ATOM 1939 O O . PRO A 1 244 ? 3.628 1.591 -17.483 1.00 92.44 244 PRO A O 1
ATOM 1942 N N . ASN A 1 245 ? 4.378 0.196 -19.062 1.00 92.06 245 ASN A N 1
ATOM 1943 C CA . ASN A 1 245 ? 4.222 -1.008 -18.244 1.00 92.06 245 ASN A CA 1
ATOM 1944 C C . ASN A 1 245 ? 5.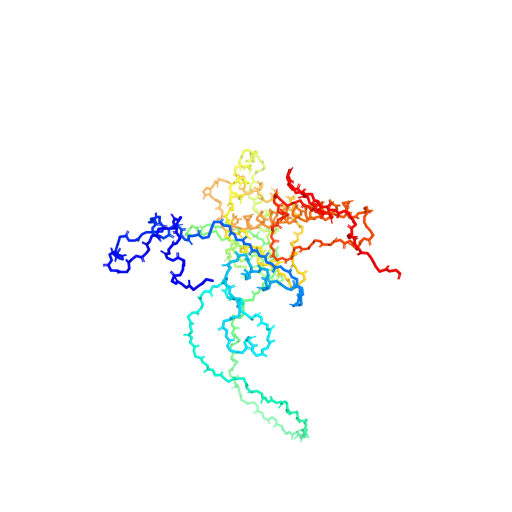243 -1.044 -17.100 1.00 92.06 245 ASN A C 1
ATOM 1946 O O . ASN A 1 245 ? 4.916 -1.461 -15.992 1.00 92.06 245 ASN A O 1
ATOM 1950 N N . VAL A 1 246 ? 6.468 -0.556 -17.326 1.00 93.50 246 VAL A N 1
ATOM 1951 C CA . VAL A 1 246 ? 7.472 -0.418 -16.256 1.00 93.50 246 VAL A CA 1
ATOM 1952 C C . VAL A 1 246 ? 7.014 0.611 -15.221 1.00 93.50 246 VAL A C 1
ATOM 1954 O O . VAL A 1 246 ? 7.191 0.400 -14.020 1.00 93.50 246 VAL A O 1
ATOM 1957 N N . ILE A 1 247 ? 6.384 1.704 -15.661 1.00 94.56 247 ILE A N 1
ATOM 1958 C CA . ILE A 1 247 ? 5.771 2.689 -14.759 1.00 94.56 247 ILE A CA 1
ATOM 1959 C C . ILE A 1 247 ? 4.634 2.058 -13.952 1.00 94.56 247 ILE A C 1
ATOM 1961 O O . ILE A 1 247 ? 4.570 2.267 -12.742 1.00 94.56 247 ILE A O 1
ATOM 1965 N N . GLU A 1 248 ? 3.786 1.253 -14.588 1.00 93.19 248 GLU A N 1
ATOM 1966 C CA . GLU A 1 248 ? 2.697 0.526 -13.930 1.00 93.19 248 GLU A CA 1
ATOM 1967 C C . GLU A 1 248 ? 3.227 -0.474 -12.885 1.00 93.19 248 GLU A C 1
ATOM 1969 O O . GLU A 1 248 ? 2.712 -0.537 -11.768 1.00 93.19 248 GLU A O 1
ATOM 1974 N N . ILE A 1 249 ? 4.302 -1.209 -13.194 1.00 93.50 249 ILE A N 1
ATOM 1975 C CA . ILE A 1 249 ? 4.981 -2.111 -12.248 1.00 93.50 249 ILE A CA 1
ATOM 1976 C C . ILE A 1 249 ? 5.482 -1.328 -11.027 1.00 93.50 249 ILE A C 1
ATOM 1978 O O . ILE A 1 249 ? 5.195 -1.704 -9.891 1.00 93.50 249 ILE A O 1
ATOM 1982 N N . LEU A 1 250 ? 6.168 -0.200 -11.238 1.00 94.94 250 LEU A N 1
ATOM 1983 C CA . LEU A 1 250 ? 6.636 0.641 -10.132 1.00 94.94 250 LEU A CA 1
ATOM 1984 C C . LEU A 1 250 ? 5.483 1.246 -9.330 1.00 94.94 250 LEU A C 1
ATOM 1986 O O . LEU A 1 250 ? 5.577 1.353 -8.108 1.00 94.94 250 LEU A O 1
ATOM 1990 N N . ARG A 1 251 ? 4.385 1.618 -9.993 1.00 95.25 251 ARG A N 1
ATOM 1991 C CA . ARG A 1 251 ? 3.171 2.116 -9.338 1.00 95.25 251 ARG A CA 1
ATOM 1992 C C . ARG A 1 251 ? 2.582 1.049 -8.416 1.00 95.25 251 ARG A C 1
ATOM 1994 O O . ARG A 1 251 ? 2.246 1.376 -7.280 1.00 95.25 251 ARG A O 1
ATOM 2001 N N . LYS A 1 252 ? 2.509 -0.213 -8.861 1.00 93.12 252 LYS A N 1
ATOM 2002 C CA . LYS A 1 252 ? 2.071 -1.354 -8.036 1.00 93.12 252 LYS A CA 1
ATOM 2003 C C . LYS A 1 252 ? 2.998 -1.569 -6.831 1.00 93.12 252 LYS A C 1
ATOM 2005 O O . LYS A 1 252 ? 2.496 -1.685 -5.716 1.00 93.12 252 LYS A O 1
ATOM 2010 N N . ASP A 1 253 ? 4.318 -1.563 -7.028 1.00 94.06 253 ASP A N 1
ATOM 2011 C CA . ASP A 1 253 ? 5.300 -1.727 -5.941 1.00 94.06 253 ASP A CA 1
ATOM 2012 C C . ASP A 1 253 ? 5.143 -0.631 -4.863 1.00 94.06 253 ASP A C 1
ATOM 2014 O O . ASP A 1 253 ? 5.074 -0.919 -3.665 1.00 94.06 253 ASP A O 1
ATOM 2018 N N . VAL A 1 254 ? 5.024 0.636 -5.282 1.00 96.00 254 VAL A N 1
ATOM 2019 C CA . VAL A 1 254 ? 4.814 1.776 -4.371 1.00 96.00 254 VAL A CA 1
ATOM 2020 C C . VAL A 1 254 ? 3.454 1.694 -3.671 1.00 96.00 254 VAL A C 1
ATOM 2022 O O . VAL A 1 254 ? 3.360 2.010 -2.485 1.00 96.00 254 VAL A O 1
ATOM 2025 N N . LEU A 1 255 ? 2.404 1.246 -4.366 1.00 95.25 255 LEU A N 1
ATOM 2026 C CA . LEU A 1 255 ? 1.068 1.063 -3.791 1.00 95.25 255 LEU A CA 1
ATOM 2027 C C . LEU A 1 255 ? 1.079 0.031 -2.659 1.00 95.25 255 LEU A C 1
ATOM 2029 O O . LEU A 1 255 ? 0.508 0.282 -1.598 1.00 95.25 255 LEU A O 1
ATOM 2033 N N . VAL A 1 256 ? 1.755 -1.103 -2.855 1.00 95.00 256 VAL A N 1
ATOM 2034 C CA . VAL A 1 256 ? 1.901 -2.137 -1.818 1.00 95.00 256 VAL A CA 1
ATOM 2035 C C . VAL A 1 256 ? 2.689 -1.601 -0.626 1.00 95.00 256 VAL A C 1
ATOM 2037 O O . VAL A 1 256 ? 2.265 -1.791 0.513 1.00 95.00 256 VAL A O 1
ATOM 2040 N N . ALA A 1 257 ? 3.780 -0.868 -0.871 1.00 96.00 257 ALA A N 1
ATOM 2041 C CA . ALA A 1 257 ? 4.552 -0.236 0.196 1.00 96.00 257 ALA A CA 1
ATOM 2042 C C . ALA A 1 257 ? 3.711 0.761 1.011 1.00 96.00 257 ALA A C 1
ATOM 2044 O O . ALA A 1 257 ? 3.770 0.770 2.239 1.00 96.00 257 ALA A O 1
ATOM 2045 N N . HIS A 1 258 ? 2.883 1.561 0.338 1.00 94.94 258 HIS A N 1
ATOM 2046 C CA . HIS A 1 258 ? 1.983 2.503 0.994 1.00 94.94 258 HIS A CA 1
ATOM 2047 C C . HIS A 1 258 ? 0.874 1.804 1.798 1.00 94.94 258 HIS A C 1
ATOM 2049 O O . HIS A 1 258 ? 0.532 2.249 2.891 1.00 94.94 258 HIS A O 1
ATOM 2055 N N . LEU A 1 259 ? 0.320 0.699 1.291 1.00 95.31 259 LEU A N 1
ATOM 2056 C CA . LEU A 1 259 ? -0.662 -0.095 2.033 1.00 95.31 259 LEU A CA 1
ATOM 2057 C C . LEU A 1 259 ? -0.058 -0.744 3.281 1.00 95.31 259 LEU A C 1
ATOM 2059 O O . LEU A 1 259 ? -0.714 -0.772 4.320 1.00 95.31 259 LEU A O 1
ATOM 2063 N N . HIS A 1 260 ? 1.176 -1.243 3.188 1.00 95.88 260 HIS A N 1
ATOM 2064 C CA . HIS A 1 260 ? 1.899 -1.784 4.336 1.00 95.88 260 HIS A CA 1
ATOM 2065 C C . HIS A 1 260 ? 2.060 -0.727 5.435 1.00 95.88 260 HIS A C 1
ATOM 2067 O O . HIS A 1 260 ? 1.724 -0.985 6.586 1.00 95.88 260 HIS A O 1
ATOM 2073 N N . ASP A 1 261 ? 2.517 0.473 5.070 1.00 95.06 261 ASP A N 1
ATOM 2074 C CA . ASP A 1 261 ? 2.669 1.602 5.993 1.00 95.06 261 ASP A CA 1
ATOM 2075 C C . ASP A 1 261 ? 1.337 1.971 6.667 1.00 95.06 261 ASP A C 1
ATOM 2077 O O . ASP A 1 261 ? 1.241 2.010 7.892 1.00 95.06 261 ASP A O 1
ATOM 2081 N N . LYS A 1 262 ? 0.257 2.096 5.882 1.00 94.75 262 LYS A N 1
ATOM 2082 C CA . LYS A 1 262 ? -1.090 2.328 6.426 1.00 94.75 262 LYS A CA 1
ATOM 2083 C C . LYS A 1 262 ? -1.545 1.242 7.396 1.00 94.75 262 LYS A C 1
ATOM 2085 O O . LYS A 1 262 ? -2.161 1.561 8.408 1.00 94.75 262 LYS A O 1
ATOM 2090 N N . ARG A 1 263 ? -1.276 -0.030 7.091 1.00 95.62 263 ARG A N 1
ATOM 2091 C CA . ARG A 1 263 ? -1.616 -1.141 7.988 1.00 95.62 263 ARG A CA 1
ATOM 2092 C C . ARG A 1 263 ? -0.816 -1.065 9.283 1.00 95.62 263 ARG A C 1
ATOM 2094 O O . ARG A 1 263 ? -1.390 -1.318 10.335 1.00 95.62 263 ARG A O 1
ATOM 2101 N N . GLN A 1 264 ? 0.462 -0.702 9.222 1.00 96.88 264 GLN A N 1
ATOM 2102 C CA . GLN A 1 264 ? 1.280 -0.547 10.421 1.00 96.88 264 GLN A CA 1
ATOM 2103 C C . GLN A 1 264 ? 0.744 0.584 11.306 1.00 96.88 264 GLN A C 1
ATOM 2105 O O . GLN A 1 264 ? 0.428 0.340 12.465 1.00 96.88 264 GLN A O 1
ATOM 2110 N N . MET A 1 265 ? 0.506 1.766 10.726 1.00 96.31 265 MET A N 1
ATOM 2111 C CA . MET A 1 265 ? -0.085 2.903 11.444 1.00 96.31 265 MET A CA 1
ATOM 2112 C C . MET A 1 265 ? -1.437 2.556 12.078 1.00 96.31 265 MET A C 1
ATOM 2114 O O . MET A 1 265 ? -1.716 2.945 13.206 1.00 96.31 265 MET A O 1
ATOM 2118 N N . GLN A 1 266 ? -2.285 1.818 11.357 1.00 96.44 266 GLN A N 1
ATOM 2119 C CA . GLN A 1 266 ? -3.572 1.359 11.872 1.00 96.44 266 GLN A CA 1
ATOM 2120 C C . GLN A 1 266 ? -3.394 0.415 13.068 1.00 96.44 266 GLN A C 1
ATOM 2122 O O . GLN A 1 266 ? -4.092 0.567 14.062 1.00 96.44 266 GLN A O 1
ATOM 2127 N N . LEU A 1 267 ? -2.498 -0.572 12.973 1.00 96.19 267 LEU A N 1
ATOM 2128 C CA . LEU A 1 267 ? -2.250 -1.522 14.060 1.00 96.19 267 LEU A CA 1
ATOM 2129 C C . LEU A 1 267 ? -1.716 -0.821 15.309 1.00 96.19 267 LEU A C 1
ATOM 2131 O O . LEU A 1 267 ? -2.175 -1.129 16.407 1.00 96.19 267 LEU A O 1
ATOM 2135 N N . ASP A 1 268 ? -0.802 0.129 15.128 1.00 97.00 268 ASP A N 1
ATOM 2136 C CA . ASP A 1 268 ? -0.260 0.930 16.222 1.00 97.00 268 ASP A CA 1
ATOM 2137 C C . ASP A 1 268 ? -1.376 1.757 16.879 1.00 97.00 268 ASP A C 1
ATOM 2139 O O . ASP A 1 268 ? -1.571 1.664 18.087 1.00 97.00 268 ASP A O 1
ATOM 2143 N N . ALA A 1 269 ? -2.211 2.439 16.087 1.00 96.94 269 ALA A N 1
ATOM 2144 C CA . ALA A 1 269 ? -3.340 3.216 16.602 1.00 96.94 269 ALA A CA 1
ATOM 2145 C C . ALA A 1 269 ? -4.403 2.359 17.319 1.00 96.94 269 ALA A C 1
ATOM 2147 O O . ALA A 1 269 ? -4.953 2.769 18.339 1.00 96.94 269 ALA A O 1
ATOM 2148 N N . LEU A 1 270 ? -4.715 1.162 16.805 1.00 96.88 270 LEU A N 1
ATOM 2149 C CA . LEU A 1 270 ? -5.658 0.245 17.459 1.00 96.88 270 LEU A CA 1
ATOM 2150 C C . LEU A 1 270 ? -5.107 -0.279 18.786 1.00 96.88 270 LEU A C 1
ATOM 2152 O O . LEU A 1 270 ? -5.870 -0.435 19.736 1.00 96.88 270 LEU A O 1
ATOM 2156 N N . LYS A 1 271 ? -3.797 -0.534 18.850 1.00 96.69 271 LYS A N 1
ATOM 2157 C CA . LYS A 1 271 ? -3.127 -0.970 20.072 1.00 96.69 271 LYS A CA 1
ATOM 2158 C C . LYS A 1 271 ? -3.077 0.144 21.114 1.00 96.69 271 LYS A C 1
ATOM 2160 O O . LYS A 1 271 ? -3.407 -0.105 22.264 1.00 96.69 271 LYS A O 1
ATOM 2165 N N . GLU A 1 272 ? -2.728 1.363 20.712 1.00 96.12 272 GLU A N 1
ATOM 2166 C CA . GLU A 1 272 ? -2.763 2.531 21.599 1.00 96.12 272 GLU A CA 1
ATOM 2167 C C . GLU A 1 272 ? -4.165 2.742 22.184 1.00 96.12 272 GLU A C 1
ATOM 2169 O O . GLU A 1 272 ? -4.306 2.967 23.384 1.00 96.12 272 GLU A O 1
ATOM 2174 N N . TRP A 1 273 ? -5.207 2.588 21.364 1.00 96.12 273 TRP A N 1
ATOM 2175 C CA . TRP A 1 273 ? -6.593 2.686 21.818 1.00 96.12 273 TRP A CA 1
ATOM 2176 C C . TRP A 1 273 ? -7.008 1.534 22.754 1.00 96.12 273 TRP A C 1
ATOM 2178 O O . TRP A 1 273 ? -7.717 1.753 23.737 1.00 96.12 273 TRP A O 1
ATOM 2188 N N . GLU A 1 274 ? -6.553 0.303 22.495 1.00 95.50 274 GLU A N 1
ATOM 2189 C CA . GLU A 1 274 ? -6.729 -0.832 23.415 1.00 95.50 274 GLU A CA 1
ATOM 2190 C C . GLU A 1 274 ? -6.068 -0.562 24.776 1.00 95.50 274 GLU A C 1
ATOM 2192 O O . GLU A 1 274 ? -6.694 -0.760 25.822 1.00 95.50 274 GLU A O 1
ATOM 2197 N N . ASP A 1 275 ? -4.826 -0.078 24.761 1.00 94.19 275 ASP A N 1
ATOM 2198 C CA . ASP A 1 275 ? -4.054 0.253 25.956 1.00 94.19 275 ASP A CA 1
ATOM 2199 C C . ASP A 1 275 ? -4.720 1.398 26.744 1.00 94.19 275 ASP A C 1
ATOM 2201 O O . ASP A 1 275 ? -4.822 1.327 27.973 1.00 94.19 275 ASP A O 1
ATOM 2205 N N . GLU A 1 276 ? -5.250 2.417 26.057 1.00 93.19 276 GLU A N 1
ATOM 2206 C CA . GLU A 1 276 ? -6.013 3.515 26.662 1.00 93.19 276 GLU A CA 1
ATOM 2207 C C . GLU A 1 276 ? -7.248 2.997 27.414 1.00 93.19 276 GLU A C 1
ATOM 2209 O O . GLU A 1 276 ? -7.438 3.301 28.596 1.00 93.19 276 GLU A O 1
ATOM 2214 N N . MET A 1 277 ? -8.066 2.157 26.770 1.00 91.75 277 MET A N 1
ATOM 2215 C CA . MET A 1 277 ? -9.258 1.581 27.403 1.00 91.75 277 MET A CA 1
ATOM 2216 C C . MET A 1 277 ? -8.901 0.691 28.597 1.00 91.75 277 MET A C 1
ATOM 2218 O O . MET A 1 277 ? -9.537 0.765 29.652 1.00 91.75 277 MET A O 1
ATOM 2222 N N . ASN A 1 278 ? -7.858 -0.129 28.466 1.00 92.38 278 ASN A N 1
ATOM 2223 C CA . ASN A 1 278 ? -7.413 -1.013 29.539 1.00 92.38 278 ASN A CA 1
ATOM 2224 C C . ASN A 1 278 ? -6.800 -0.251 30.725 1.00 92.38 278 ASN A C 1
ATOM 2226 O O . ASN A 1 278 ? -6.955 -0.681 31.871 1.00 92.38 278 ASN A O 1
ATOM 2230 N N . SER A 1 279 ? -6.179 0.906 30.483 1.00 90.69 279 SER A N 1
ATOM 2231 C CA . SER A 1 279 ? -5.708 1.809 31.539 1.00 90.69 279 SER A CA 1
ATOM 2232 C C . SER A 1 279 ? -6.864 2.314 32.411 1.00 90.69 279 SER A C 1
ATOM 2234 O O . SER A 1 279 ? -6.770 2.319 33.640 1.00 90.69 279 SER A O 1
ATOM 2236 N N . ILE A 1 280 ? -8.004 2.645 31.794 1.00 88.56 280 ILE A N 1
ATOM 2237 C CA . ILE A 1 280 ? -9.221 3.064 32.505 1.00 88.56 280 ILE A CA 1
ATOM 2238 C C . ILE A 1 280 ? -9.802 1.890 33.308 1.00 88.56 280 ILE A C 1
ATOM 2240 O O . ILE A 1 280 ? -10.175 2.052 34.476 1.00 88.56 280 ILE A O 1
ATOM 2244 N N . ILE A 1 281 ? -9.825 0.686 32.726 1.00 86.00 281 ILE A N 1
ATOM 2245 C CA . ILE A 1 281 ? -10.324 -0.527 33.391 1.00 86.00 281 ILE A CA 1
ATOM 2246 C C . ILE A 1 281 ? -9.522 -0.876 34.639 1.00 86.00 281 ILE A C 1
ATOM 2248 O O . ILE A 1 281 ? -10.143 -1.327 35.592 1.00 86.00 281 ILE A O 1
ATOM 2252 N N . GLY A 1 282 ? -8.205 -0.643 34.681 1.00 69.69 282 GLY A N 1
ATOM 2253 C CA . GLY A 1 282 ? -7.315 -1.057 35.781 1.00 69.69 282 GLY A CA 1
ATOM 2254 C C . GLY A 1 282 ? -7.728 -0.622 37.200 1.00 69.69 282 GLY A C 1
ATOM 2255 O O . GLY A 1 282 ? -7.228 -1.170 38.181 1.00 69.69 282 GLY A O 1
ATOM 2256 N N . SER A 1 283 ? -8.667 0.318 37.324 1.00 61.94 283 SER A N 1
ATOM 2257 C CA . SER A 1 283 ? -9.309 0.739 38.580 1.00 61.94 283 SER A CA 1
ATOM 2258 C C . SER A 1 283 ? -10.464 -0.170 39.050 1.00 61.94 283 SER A C 1
ATOM 2260 O O . SER A 1 283 ? -10.784 -0.234 40.235 1.00 61.94 283 SER A O 1
ATOM 2262 N N . SER A 1 284 ? -11.066 -0.914 38.130 1.00 64.19 284 SER A N 1
ATOM 2263 C CA . SER A 1 284 ? -12.210 -1.807 38.301 1.00 64.19 284 SER A CA 1
ATOM 2264 C C . SER A 1 284 ? -11.751 -3.255 38.087 1.00 64.19 284 SER A C 1
ATOM 2266 O O . SER A 1 284 ? -10.966 -3.535 37.189 1.00 64.19 284 SER A O 1
ATOM 2268 N N . LYS A 1 285 ? -12.192 -4.221 38.902 1.00 66.06 285 LYS A N 1
ATOM 2269 C CA . LYS A 1 285 ? -11.783 -5.644 38.796 1.00 66.06 285 LYS A CA 1
ATOM 2270 C C . LYS A 1 285 ? -12.371 -6.361 37.556 1.00 66.06 285 LYS A C 1
ATOM 2272 O O . LYS A 1 285 ? -12.865 -7.481 37.671 1.00 66.06 285 LYS A O 1
ATOM 2277 N N . SER A 1 286 ? -12.384 -5.711 36.395 1.00 76.69 286 SER A N 1
ATOM 2278 C CA . SER A 1 286 ? -12.938 -6.228 35.145 1.00 76.69 286 SER A CA 1
ATOM 2279 C C . SER A 1 286 ? -11.874 -6.924 34.289 1.00 76.69 286 SER A C 1
ATOM 2281 O O . SER A 1 286 ? -10.672 -6.779 34.504 1.00 76.69 286 SER A O 1
ATOM 2283 N N . SER A 1 287 ? -12.334 -7.719 33.323 1.00 85.44 287 SER A N 1
ATOM 2284 C CA . SER A 1 287 ? -11.469 -8.374 32.335 1.00 85.44 287 SER A CA 1
ATOM 2285 C C . SER A 1 287 ? -10.950 -7.364 31.302 1.00 85.44 287 SER A C 1
ATOM 2287 O O . SER A 1 287 ? -11.680 -6.427 30.974 1.00 85.44 287 SER A O 1
ATOM 2289 N N . PRO A 1 288 ? -9.733 -7.555 30.760 1.00 89.19 288 PRO A N 1
ATOM 2290 C CA . PRO A 1 288 ? -9.176 -6.664 29.747 1.00 89.19 288 PRO A CA 1
ATOM 2291 C C . PRO A 1 288 ? -9.973 -6.718 28.435 1.00 89.19 288 PRO A C 1
ATOM 2293 O O . PRO A 1 288 ? -10.515 -7.762 28.056 1.00 89.19 288 PRO A O 1
ATOM 2296 N N . ILE A 1 289 ? -10.016 -5.588 27.735 1.00 91.69 289 ILE A N 1
ATOM 2297 C CA . ILE A 1 289 ? -10.576 -5.437 26.390 1.00 91.69 289 ILE A CA 1
ATOM 2298 C C . ILE A 1 289 ? -9.493 -5.751 25.355 1.00 91.69 289 ILE A C 1
ATOM 2300 O O . ILE A 1 289 ? -8.318 -5.476 25.578 1.00 91.69 289 ILE A O 1
ATOM 2304 N N . SER A 1 290 ? -9.909 -6.312 24.217 1.00 94.19 290 SER A N 1
ATOM 2305 C CA . SER A 1 290 ? -9.061 -6.472 23.032 1.00 94.19 290 SER A CA 1
ATOM 2306 C C . SER A 1 290 ? -9.700 -5.801 21.818 1.00 94.19 290 SER A C 1
ATOM 2308 O O . SER A 1 290 ? -10.923 -5.847 21.650 1.00 94.19 290 SER A O 1
ATOM 2310 N N . VAL A 1 291 ? -8.874 -5.199 20.969 1.00 95.00 291 VAL A N 1
ATOM 2311 C CA . VAL A 1 291 ? -9.266 -4.505 19.745 1.00 95.00 291 VAL A CA 1
ATOM 2312 C C . VAL A 1 291 ? -8.587 -5.169 18.556 1.00 95.00 291 VAL A C 1
ATOM 2314 O O . VAL A 1 291 ? -7.367 -5.197 18.431 1.00 95.00 291 VAL A O 1
ATOM 2317 N N . VAL A 1 292 ? -9.391 -5.685 17.624 1.00 93.38 292 VAL A N 1
ATOM 2318 C CA . VAL A 1 292 ? -8.882 -6.361 16.428 1.00 93.38 292 VAL A CA 1
ATOM 2319 C C . VAL A 1 292 ? -9.658 -5.910 15.199 1.00 93.38 292 VAL A C 1
ATOM 2321 O O . VAL A 1 292 ? -10.873 -6.090 15.127 1.00 93.38 292 VAL A O 1
ATOM 2324 N N . ASN A 1 293 ? -8.945 -5.401 14.192 1.00 93.31 293 ASN A N 1
ATOM 2325 C CA . ASN A 1 293 ? -9.487 -5.177 12.854 1.00 93.31 293 ASN A CA 1
ATOM 2326 C C . ASN A 1 293 ? -8.718 -6.013 11.820 1.00 93.31 293 ASN A C 1
ATOM 2328 O O . ASN A 1 293 ? -7.529 -5.798 11.566 1.00 93.31 293 ASN A O 1
ATOM 2332 N N . ASN A 1 294 ? -9.422 -6.969 11.217 1.00 91.19 294 ASN A N 1
ATOM 2333 C CA . ASN A 1 294 ? -8.900 -7.910 10.223 1.00 91.19 294 ASN A CA 1
ATOM 2334 C C . ASN A 1 294 ? -9.609 -7.796 8.866 1.00 91.19 294 ASN A C 1
ATOM 2336 O O . ASN A 1 294 ? -9.447 -8.677 8.022 1.00 91.19 294 ASN A O 1
ATOM 2340 N N . VAL A 1 295 ? -10.419 -6.754 8.672 1.00 88.06 295 VAL A N 1
ATOM 2341 C CA . VAL A 1 295 ? -11.290 -6.604 7.499 1.00 88.06 295 VAL A CA 1
ATOM 2342 C C . VAL A 1 295 ? -10.805 -5.476 6.600 1.00 88.06 295 VAL A C 1
ATOM 2344 O O . VAL A 1 295 ? -10.707 -5.656 5.387 1.00 88.06 295 VAL A O 1
ATOM 2347 N N . ASP A 1 296 ? -10.461 -4.337 7.191 1.00 91.75 296 ASP A N 1
ATOM 2348 C CA . ASP A 1 296 ? -10.044 -3.141 6.467 1.00 91.75 296 ASP A CA 1
ATOM 2349 C C . ASP A 1 296 ? -8.922 -2.388 7.202 1.00 91.75 296 ASP A C 1
ATOM 2351 O O . ASP A 1 296 ? -8.309 -2.896 8.145 1.00 91.75 296 ASP A O 1
ATOM 2355 N N . LEU A 1 297 ? -8.614 -1.189 6.699 1.00 93.44 297 LEU A N 1
ATOM 2356 C CA . LEU A 1 297 ? -7.581 -0.300 7.224 1.00 93.44 297 LEU A CA 1
ATOM 2357 C C . LEU A 1 297 ? -8.149 0.837 8.097 1.00 93.44 297 LEU A C 1
ATOM 2359 O O . LEU A 1 297 ? -7.475 1.850 8.274 1.00 93.44 297 LEU A O 1
ATOM 2363 N N . GLU A 1 298 ? -9.378 0.714 8.612 1.00 93.44 298 GLU A N 1
ATOM 2364 C CA . GLU A 1 298 ? -9.960 1.717 9.512 1.00 93.44 298 GLU A CA 1
ATOM 2365 C C . GLU A 1 298 ? -9.340 1.633 10.913 1.00 93.44 298 GLU A C 1
ATOM 2367 O O . GLU A 1 298 ? -9.174 0.550 11.487 1.00 93.44 298 GLU A O 1
ATOM 2372 N N . GLY A 1 299 ? -8.954 2.796 11.435 1.00 93.75 299 GLY A N 1
ATOM 2373 C CA . GLY A 1 299 ? -8.391 2.956 12.771 1.00 93.75 299 GLY A CA 1
ATOM 2374 C C . GLY A 1 299 ? -9.466 3.115 13.854 1.00 93.75 299 GLY A C 1
ATOM 2375 O O . GLY A 1 299 ? -10.649 2.868 13.600 1.00 93.75 299 GLY A O 1
ATOM 2376 N N . PRO A 1 300 ? -9.068 3.530 15.067 1.00 95.12 300 PRO A N 1
ATOM 2377 C CA . PRO A 1 300 ? -10.011 3.803 16.142 1.00 95.12 300 PRO A CA 1
ATOM 2378 C C . PRO A 1 300 ? -10.950 4.979 15.798 1.00 95.12 300 PRO A C 1
ATOM 2380 O O . PRO A 1 300 ? -10.581 5.876 15.035 1.00 95.12 300 PRO A O 1
ATOM 2383 N N . PRO A 1 301 ? -12.175 4.996 16.349 1.00 94.44 301 PRO A N 1
ATOM 2384 C CA . PRO A 1 301 ? -13.138 6.078 16.135 1.00 94.44 301 PRO A CA 1
ATOM 2385 C C . PRO A 1 301 ? -12.676 7.408 16.760 1.00 94.44 301 PRO A C 1
ATOM 2387 O O . PRO A 1 301 ? -12.327 7.456 17.935 1.00 94.44 301 PRO A O 1
ATOM 2390 N N . GLU A 1 302 ? -12.765 8.511 16.008 1.00 88.44 302 GLU A N 1
ATOM 2391 C CA . GLU A 1 302 ? -12.150 9.810 16.363 1.00 88.44 302 GLU A CA 1
ATOM 2392 C C . GLU A 1 302 ? -12.726 10.505 17.618 1.00 88.44 302 GLU A C 1
ATOM 2394 O O . GLU A 1 302 ? -12.107 11.423 18.152 1.00 88.44 302 GLU A O 1
ATOM 2399 N N . HIS A 1 303 ? -13.887 10.081 18.129 1.00 89.38 303 HIS A N 1
ATOM 2400 C CA . HIS A 1 303 ? -14.579 10.741 19.250 1.00 89.38 303 HIS A CA 1
ATOM 2401 C C . HIS A 1 303 ? -15.238 9.758 20.223 1.00 89.38 303 HIS A C 1
ATOM 2403 O O . HIS A 1 303 ? -16.283 10.046 20.809 1.00 89.38 303 HIS A O 1
ATOM 2409 N N . PHE A 1 304 ? -14.663 8.570 20.368 1.00 90.50 304 PHE A N 1
ATOM 2410 C CA . PHE A 1 304 ? -15.136 7.597 21.342 1.00 90.50 304 PHE A CA 1
ATOM 2411 C C . PHE A 1 304 ? -14.295 7.678 22.612 1.00 90.50 304 PHE A C 1
ATOM 2413 O O . PHE A 1 304 ? -13.082 7.514 22.559 1.00 90.50 304 PHE A O 1
ATOM 2420 N N . ILE A 1 305 ? -14.951 7.885 23.752 1.00 86.69 305 ILE A N 1
ATOM 2421 C CA . ILE A 1 305 ? -14.305 7.892 25.064 1.00 86.69 305 ILE A CA 1
ATOM 2422 C C . ILE A 1 305 ? -14.888 6.735 25.863 1.00 86.69 305 ILE A C 1
ATOM 2424 O O . ILE A 1 305 ? -16.103 6.656 26.061 1.00 86.69 305 ILE A O 1
ATOM 2428 N N . TYR A 1 306 ? -14.020 5.834 26.309 1.00 88.25 306 TYR A N 1
ATOM 2429 C CA . TYR A 1 306 ? -14.414 4.732 27.173 1.00 88.25 306 TYR A CA 1
ATOM 2430 C C . TYR A 1 306 ? -14.579 5.228 28.618 1.00 88.25 306 TYR A C 1
ATOM 2432 O O . TYR A 1 306 ? -13.726 5.9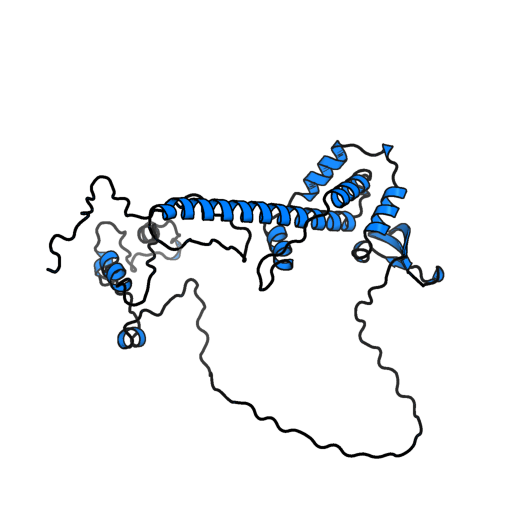46 29.131 1.00 88.25 306 TYR A O 1
ATOM 2440 N N . ILE A 1 307 ? -15.674 4.849 29.279 1.00 88.19 307 ILE A N 1
ATOM 2441 C CA . ILE A 1 307 ? -15.962 5.192 30.681 1.00 88.19 307 ILE A CA 1
ATOM 2442 C C . ILE A 1 307 ? -16.423 3.937 31.431 1.00 88.19 307 ILE A C 1
ATOM 2444 O O . ILE A 1 307 ? -17.163 3.127 30.875 1.00 88.19 307 ILE A O 1
ATOM 2448 N N . ASN A 1 308 ? -15.986 3.772 32.685 1.00 84.12 308 ASN A N 1
ATOM 2449 C CA . ASN A 1 308 ? -16.402 2.644 33.535 1.00 84.12 308 ASN A CA 1
ATOM 2450 C C . ASN A 1 308 ? -17.761 2.876 34.198 1.00 84.12 308 ASN A C 1
ATOM 2452 O O . ASN A 1 308 ? -18.507 1.926 34.413 1.00 84.12 308 ASN A O 1
ATOM 2456 N N . ASP A 1 309 ? -18.059 4.133 34.514 1.00 81.69 309 ASP A N 1
ATOM 2457 C CA . ASP A 1 309 ? -19.252 4.531 35.245 1.00 81.69 309 ASP A CA 1
ATOM 2458 C C . ASP A 1 309 ? -20.038 5.596 34.496 1.00 81.69 309 ASP A C 1
ATOM 2460 O O . ASP A 1 309 ? -19.553 6.241 33.561 1.00 81.69 309 ASP A O 1
ATOM 2464 N N . TYR A 1 310 ? -21.288 5.760 34.914 1.00 84.06 310 TYR A N 1
ATOM 2465 C CA . TYR A 1 310 ? -22.179 6.756 34.350 1.00 84.06 310 TYR A CA 1
ATOM 2466 C C . TYR A 1 310 ? -21.587 8.161 34.484 1.00 84.06 310 TYR A C 1
ATOM 2468 O O . TYR A 1 310 ? -21.172 8.578 35.562 1.00 84.06 310 TYR A O 1
ATOM 2476 N N . LEU A 1 311 ? -21.630 8.920 33.391 1.00 84.06 311 LEU A N 1
ATOM 2477 C CA . LEU A 1 311 ? -21.326 10.345 33.386 1.00 84.06 311 LEU A CA 1
ATOM 2478 C C . LEU A 1 311 ? -22.651 11.130 33.437 1.00 84.06 311 LEU A C 1
ATOM 2480 O O . LEU A 1 311 ? -23.286 11.308 32.391 1.00 84.06 311 LEU A O 1
ATOM 2484 N N . PRO A 1 312 ? -23.135 11.553 34.622 1.00 85.19 312 PRO A N 1
ATOM 2485 C CA . PRO A 1 312 ? -24.369 12.321 34.713 1.00 85.19 312 PRO A CA 1
ATOM 2486 C C . PRO A 1 312 ? -24.206 13.704 34.072 1.00 85.19 312 PRO A C 1
ATOM 2488 O O . PRO A 1 312 ? -23.180 14.364 34.221 1.00 85.19 312 PRO A O 1
ATOM 2491 N N . GLY A 1 313 ? -25.247 14.177 33.385 1.00 86.31 313 GLY A N 1
ATOM 2492 C CA . GLY A 1 313 ? -25.328 15.584 32.983 1.00 86.31 313 GLY A CA 1
ATOM 2493 C C . GLY A 1 313 ? -25.554 16.494 34.196 1.00 86.31 313 GLY A C 1
ATOM 2494 O O . GLY A 1 313 ? -26.014 16.024 35.232 1.00 86.31 313 GLY A O 1
ATOM 2495 N N . GLU A 1 314 ? -25.327 17.805 34.052 1.00 86.44 314 GLU A N 1
ATOM 2496 C CA . GLU A 1 314 ? -25.335 18.813 35.141 1.00 86.44 314 GLU A CA 1
ATOM 2497 C C . GLU A 1 314 ? -26.561 18.808 36.083 1.00 86.44 314 GLU A C 1
ATOM 2499 O O . GLU A 1 314 ? -26.526 19.421 37.146 1.00 86.44 314 GLU A O 1
ATOM 2504 N N . ARG A 1 315 ? -27.667 18.154 35.709 1.00 87.25 315 ARG A N 1
ATOM 2505 C CA . ARG A 1 315 ? -28.917 18.093 36.489 1.00 87.25 315 ARG A CA 1
ATOM 2506 C C . ARG A 1 315 ? -29.352 16.679 36.877 1.00 87.25 315 ARG A C 1
ATOM 2508 O O . ARG A 1 315 ? -30.455 16.512 37.391 1.00 87.25 315 ARG A O 1
ATOM 2515 N N . VAL A 1 316 ? -28.540 15.665 36.593 1.00 83.25 316 VAL A N 1
ATOM 2516 C CA . VAL A 1 316 ? -28.854 14.265 36.892 1.00 83.25 316 VAL A CA 1
ATOM 2517 C C . VAL A 1 316 ? -28.041 13.841 38.103 1.00 83.25 316 VAL A C 1
ATOM 2519 O O . VAL A 1 316 ? -26.825 13.973 38.108 1.00 83.25 316 VAL A O 1
ATOM 2522 N N . ASN A 1 317 ? -28.714 13.330 39.128 1.00 80.19 317 ASN A N 1
ATOM 2523 C CA . ASN A 1 317 ? -28.060 12.813 40.321 1.00 80.19 317 ASN A CA 1
ATOM 2524 C C . ASN A 1 317 ? -28.243 11.293 40.349 1.00 80.19 317 ASN A C 1
ATOM 2526 O O . ASN A 1 317 ? -29.380 10.819 40.294 1.00 80.19 317 ASN A O 1
ATOM 2530 N N . ILE A 1 318 ? -27.140 10.544 40.364 1.00 78.50 318 ILE A N 1
ATOM 2531 C CA . ILE A 1 318 ? -27.146 9.077 40.367 1.00 78.50 318 ILE A CA 1
ATOM 2532 C C . ILE A 1 318 ? -26.770 8.639 41.788 1.00 78.50 318 ILE A C 1
ATOM 2534 O O . ILE A 1 318 ? -25.625 8.842 42.181 1.00 78.50 318 ILE A O 1
ATOM 2538 N N . PRO A 1 319 ? -27.718 8.118 42.588 1.00 77.94 319 PRO A N 1
ATOM 2539 C CA . PRO A 1 319 ? -27.427 7.667 43.946 1.00 77.94 319 PRO A CA 1
ATOM 2540 C C . PRO A 1 319 ? -26.540 6.413 43.929 1.00 77.94 319 PRO A C 1
ATOM 2542 O O . PRO A 1 319 ? -26.767 5.518 43.116 1.00 77.94 319 PRO A O 1
ATOM 2545 N N . GLU A 1 320 ? -25.552 6.347 44.829 1.00 71.38 320 GLU A N 1
ATOM 2546 C CA . GLU A 1 320 ? -24.608 5.217 44.923 1.00 71.38 320 GLU A CA 1
ATOM 2547 C C . GLU A 1 320 ? -25.228 3.961 45.560 1.00 71.38 320 GLU A C 1
ATOM 2549 O O . GLU A 1 320 ? -24.873 2.851 45.173 1.00 71.38 320 GLU A O 1
ATOM 2554 N N . ASP A 1 321 ? -26.193 4.125 46.473 1.00 68.38 321 ASP A N 1
ATOM 2555 C CA . ASP A 1 321 ? -26.846 3.022 47.186 1.00 68.38 321 ASP A CA 1
ATOM 2556 C C . ASP A 1 321 ? -28.342 2.907 46.842 1.00 68.38 321 ASP A C 1
ATOM 2558 O O . ASP A 1 321 ? -29.057 3.920 46.793 1.00 68.38 321 ASP A O 1
ATOM 2562 N N . PRO A 1 322 ? -28.870 1.682 46.647 1.00 68.12 322 PRO A N 1
ATOM 2563 C CA . PRO A 1 322 ? -30.305 1.475 46.573 1.00 68.12 322 PRO A CA 1
ATOM 2564 C C . PRO A 1 322 ? -30.944 1.841 47.926 1.00 68.12 322 PRO A C 1
ATOM 2566 O O . PRO A 1 322 ? -30.455 1.414 48.970 1.00 68.12 322 PRO A O 1
ATOM 2569 N N . PRO A 1 323 ? -32.069 2.580 47.946 1.00 67.56 323 PRO A N 1
ATOM 2570 C CA . PRO A 1 323 ? -32.677 3.0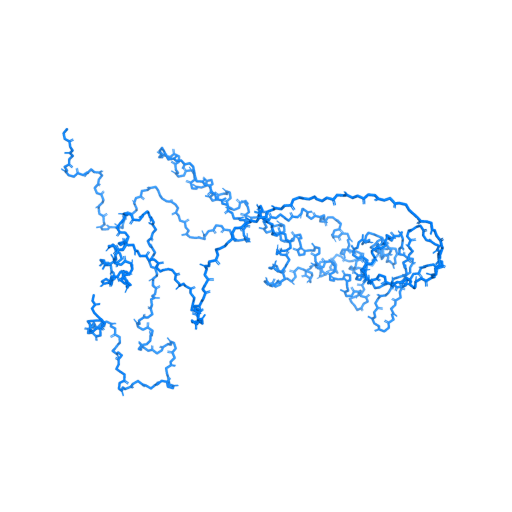74 49.187 1.00 67.56 323 PRO A CA 1
ATOM 2571 C C . PRO A 1 323 ? -33.158 1.966 50.140 1.00 67.56 323 PRO A C 1
ATOM 2573 O O . PRO A 1 323 ? -33.447 2.248 51.299 1.00 67.56 323 PRO A O 1
ATOM 2576 N N . PHE A 1 324 ? -33.247 0.720 49.665 1.00 76.56 324 PHE A N 1
ATOM 2577 C CA . PHE A 1 324 ? -33.575 -0.461 50.459 1.00 76.56 324 PHE A CA 1
ATOM 2578 C C . PHE A 1 324 ? -32.730 -1.652 49.973 1.00 76.56 324 PHE A C 1
ATOM 2580 O O . PHE A 1 324 ? -32.711 -1.939 48.773 1.00 76.56 324 PHE A O 1
ATOM 2587 N N . GLY A 1 325 ? -32.049 -2.337 50.897 1.00 75.06 325 GLY A N 1
ATOM 2588 C CA . GLY A 1 325 ? -31.291 -3.576 50.663 1.00 75.06 325 GLY A CA 1
ATOM 2589 C C . GLY A 1 325 ? -31.942 -4.788 51.344 1.00 75.06 325 GLY A C 1
ATOM 2590 O O . GLY A 1 325 ? -32.888 -4.628 52.110 1.00 75.06 325 GLY A O 1
ATOM 2591 N N . CYS A 1 326 ? -31.470 -6.001 51.038 1.00 73.06 326 CYS A N 1
ATOM 2592 C CA . CYS A 1 326 ? -31.869 -7.213 51.770 1.00 73.06 326 CYS A CA 1
ATOM 2593 C C . CYS A 1 326 ? -31.081 -7.299 53.088 1.00 73.06 326 CYS A C 1
ATOM 2595 O O . CYS A 1 326 ? -29.872 -7.065 53.052 1.00 73.06 326 CYS A O 1
ATOM 2597 N N . ASP A 1 327 ? -31.751 -7.641 54.194 1.00 59.44 327 ASP A N 1
ATOM 2598 C CA . ASP A 1 327 ? -31.117 -7.939 55.493 1.00 59.44 327 ASP A CA 1
ATOM 2599 C C . ASP A 1 327 ? -30.297 -9.240 55.470 1.00 59.44 327 ASP A C 1
ATOM 2601 O O . ASP A 1 327 ? -30.764 -10.231 54.849 1.00 59.44 327 ASP A O 1
#

InterPro domains:
  IPR000953 Chromo/chromo shadow domain [PS50013] (127-186)
  IPR000953 Chromo/chromo shadow domain [SM00298] (126-179)
  IPR016197 Chromo-like domain superfamily [SSF54160] (119-171)
  IPR023779 Chromo domain, conserved site [PS00598] (144-164)
  IPR023780 Chromo domain [PF00385] (127-167)
  IPR027417 P-loop containing nucleoside triphosphate hydrolase [G3DSA:3.40.50.300] (31-126)
  IPR027417 P-loop containing nucleoside triphosphate hydrolase [SSF52540] (36-80)
  IPR046341 SET domain superfamily [G3DSA:2.170.270.10] (266-327)
  IPR050543 Eukaryotic Initiation Factor 2 Gamma Subunit [PTHR42854] (10-81)

Sequence (327 aa):
MTSLELNNSSTLSKQDLATLDVSKLTALSPEVISRQATINIGTIGHVAHGKSTVVKAVSGVQTVRFKNELERNITIKLDSRGKRQSDAAALEGRVMKSTKRKARSCEGSAPKKKRARKEPEAGEQVYEVEHVLDHKVDKKEHLYLVKWKDWSHDSNTWEPSAHLEGCLDSLFSFLEGMTNKIDYSEQTFLNLKQQLYKFDKKDLHGALQKYVNPKGITIPPPDLDKINKRIKIVSRWPSESRDPNVIEILRKDVLVAHLHDKRQMQLDALKEWEDEMNSIIGSSKSSPISVVNNVDLEGPPEHFIYINDYLPGERVNIPEDPPFGCD

pLDDT: mean 77.3, std 21.12, range [22.06, 97.0]